Protein AF-A0A2Z4HIN4-F1 (afdb_monomer)

Organism: Passiflora edulis (NCBI:txid78168)

Secondary structure (DSSP, 8-state):
--HHHHHHHHHHHH--GGGSSHHHHHHHTTSEEE-TTSTTSEEESSTT-HHHHHHHHHHHHHHHHHHHHHHHH-SSHHHHHH-HHHHHHHHHIIIIITGGGTT-TTS----SHHHHHHHHHHHHHIIIIIHHHHHTTHHHHHSSTTTS-S--SSPPP-S---HHHHHHHHH-HHHHHHHHSPPHHHHHHHHHHHHHHTPPPTT----

Sequence (207 aa):
NYSIELSSVAYDLLWRFDTEALPADLIARGMAVEDKSAKHGLKLTIDDYPYASDGLILWDAIKEWISDYVKFYYLDDSKVGYDQELQAWWTEVRTKGHADKKDEPWWPVLKTRDDLIHVLTTITWVASAHHAAVNFGQYEYGGYFPNHPSIARINMPTEDFSEEEFKEFLRKPEDTLLKCFPSQLQALRVTAILEILSSHSPDEEYL

InterPro domains:
  IPR000907 Lipoxygenase [PTHR11771] (2-207)
  IPR013819 Lipoxygenase, C-terminal [PF00305] (1-207)
  IPR013819 Lipoxygenase, C-terminal [PS51393] (1-207)
  IPR036226 Lipoxigenase, C-terminal domain superfamily [SSF48484] (2-207)

Radius of gyration: 22.76 Å; Cα contacts (8 Å, |Δi|>4): 193; chains: 1; bounding box: 46×36×70 Å

Solvent-accessible surface area (backbone atoms only — not comparable to full-atom values): 11869 Å² total; per-residue (Å²): 135,61,70,69,57,52,52,50,53,44,47,73,77,68,63,52,78,63,44,61,28,67,73,43,34,34,38,75,74,63,47,26,45,86,29,83,86,36,95,81,42,38,43,59,69,52,83,90,36,65,71,61,60,55,47,52,55,52,50,50,52,49,39,51,53,44,43,53,56,47,50,69,78,36,87,48,35,65,53,44,57,66,33,63,66,61,51,49,50,55,49,42,48,37,56,61,73,41,43,95,56,47,83,53,86,69,63,78,86,51,46,34,57,66,42,46,36,49,54,51,34,31,52,53,40,46,74,41,63,51,43,49,70,71,37,51,49,38,26,80,54,32,51,50,40,90,77,44,60,92,43,70,76,45,77,76,89,63,93,86,50,54,77,66,56,44,54,47,36,76,73,40,48,64,65,55,48,52,63,19,32,50,52,72,70,54,42,52,55,50,30,57,49,29,47,59,64,33,53,79,61,97,84,64,83,78,135

pLDDT: mean 96.18, std 4.26, range [68.56, 98.88]

Foldseek 3Di:
DCVVVVVVVCCVPPDDLLCLQLVNVCVVVVQWDADCVDPLRIDGPDNPDPLSVVLSVVLVVLLVVLLVVLCVVDVWLQSQVPPPVNQVVLLCCLCPVVVVCNPPPRQQPRRTSVSVSSNSSSVCSVVAVVCLVPFQCLLVQPLPCVSPFPFFPDDDDDPPDDPVVVVVCVVCVPVVVQNGGDDPVRSVVSNVVSVVRNDDDPPDDHD

Nearest PDB structures (foldseek):
  8qdq-assembly1_B  TM=9.665E-01  e=7.257E-21  Vitis vinifera
  5tr0-assembly2_B  TM=9.731E-01  e=7.305E-17  Glycine max
  5tqp-assembly2_B  TM=9.729E-01  e=1.484E-16  Glycine max
  3bne-assembly1_A  TM=9.738E-01  e=1.655E-16  Glycine max
  4wha-assembly1_A  TM=9.746E-01  e=2.174E-16  Glycine max

Structure (mmCIF, N/CA/C/O backbone):
data_AF-A0A2Z4HIN4-F1
#
_entry.id   AF-A0A2Z4HIN4-F1
#
loop_
_atom_site.group_PDB
_atom_site.id
_atom_site.type_symbol
_atom_site.label_atom_id
_atom_site.label_alt_id
_atom_site.label_comp_id
_atom_site.label_asym_id
_atom_site.label_entity_id
_atom_site.label_seq_id
_atom_site.pdbx_PDB_ins_code
_atom_site.Cartn_x
_atom_site.Cartn_y
_atom_site.Cartn_z
_atom_site.occupancy
_atom_site.B_iso_or_equiv
_atom_site.auth_seq_id
_atom_site.auth_comp_id
_atom_site.auth_asym_id
_atom_site.auth_atom_id
_atom_site.pdbx_PDB_model_num
ATOM 1 N N . ASN A 1 1 ? 12.825 18.195 -11.970 1.00 68.56 1 ASN A N 1
ATOM 2 C CA . ASN A 1 1 ? 12.541 16.836 -11.471 1.00 68.56 1 ASN A CA 1
ATOM 3 C C . ASN A 1 1 ? 11.139 16.895 -10.886 1.00 68.56 1 ASN A C 1
ATOM 5 O O . ASN A 1 1 ? 10.967 17.633 -9.928 1.00 68.56 1 ASN A O 1
ATOM 9 N N . TYR A 1 2 ? 10.166 16.239 -11.521 1.00 94.44 2 TYR A N 1
ATOM 10 C CA . TYR A 1 2 ? 8.732 16.327 -11.192 1.00 94.44 2 TYR A CA 1
ATOM 11 C C . TYR A 1 2 ? 8.232 15.125 -10.373 1.00 94.44 2 TYR A C 1
ATOM 13 O O . TYR A 1 2 ? 7.050 15.042 -10.061 1.00 94.44 2 TYR A O 1
ATOM 21 N N . SER A 1 3 ? 9.111 14.179 -10.017 1.00 94.81 3 SER A N 1
ATOM 22 C CA . SER A 1 3 ? 8.704 12.909 -9.401 1.00 94.81 3 SER A CA 1
ATOM 23 C C . SER A 1 3 ? 7.942 13.088 -8.083 1.00 94.81 3 SER A C 1
ATOM 25 O O . SER A 1 3 ? 6.945 12.412 -7.869 1.00 94.81 3 SER A O 1
ATOM 27 N N . ILE A 1 4 ? 8.364 14.030 -7.232 1.00 97.06 4 ILE A N 1
ATOM 28 C CA . ILE A 1 4 ? 7.689 14.306 -5.950 1.00 97.06 4 ILE A CA 1
ATOM 29 C C . ILE A 1 4 ? 6.375 15.082 -6.148 1.00 97.06 4 ILE A C 1
ATOM 31 O O . ILE A 1 4 ? 5.416 14.904 -5.400 1.00 97.06 4 ILE A O 1
ATOM 35 N N . GLU A 1 5 ? 6.289 15.913 -7.187 1.00 97.50 5 GLU A N 1
ATOM 36 C CA . GLU A 1 5 ? 5.041 16.603 -7.532 1.00 97.50 5 GLU A CA 1
ATOM 37 C C . GLU A 1 5 ? 3.979 15.600 -7.998 1.00 97.50 5 GLU A C 1
ATOM 39 O O . GLU A 1 5 ? 2.836 15.669 -7.554 1.00 97.50 5 GLU A O 1
ATOM 44 N N . LEU A 1 6 ? 4.375 14.600 -8.794 1.00 97.75 6 LEU A N 1
ATOM 45 C CA . LEU A 1 6 ? 3.479 13.521 -9.210 1.00 97.75 6 LEU A CA 1
ATOM 46 C C . LEU A 1 6 ? 2.911 12.751 -8.008 1.00 97.75 6 LEU A C 1
ATOM 48 O O . LEU A 1 6 ? 1.718 12.459 -8.000 1.00 97.75 6 LEU A O 1
ATOM 52 N N . SER A 1 7 ? 3.719 12.469 -6.975 1.00 97.38 7 SER A N 1
ATOM 53 C CA . SER A 1 7 ? 3.203 11.833 -5.752 1.00 97.38 7 SER A CA 1
ATOM 54 C C . SER A 1 7 ? 2.210 12.714 -4.992 1.00 97.38 7 SER A C 1
ATOM 56 O O . SER A 1 7 ? 1.259 12.188 -4.427 1.00 97.38 7 SER A O 1
ATOM 58 N N . SER A 1 8 ? 2.380 14.040 -5.019 1.00 97.81 8 SER A N 1
ATOM 59 C CA . SER A 1 8 ? 1.416 14.972 -4.417 1.00 97.81 8 SER A CA 1
ATOM 60 C C . SER A 1 8 ? 0.073 14.938 -5.152 1.00 97.81 8 SER A C 1
ATOM 62 O O . SER A 1 8 ? -0.978 14.815 -4.529 1.00 97.81 8 SER A O 1
ATOM 64 N N . VAL A 1 9 ? 0.104 14.947 -6.490 1.00 98.19 9 VAL A N 1
ATOM 65 C CA . VAL A 1 9 ? -1.106 14.819 -7.321 1.00 98.19 9 VAL A CA 1
ATOM 66 C C . VAL A 1 9 ? -1.787 13.465 -7.104 1.00 98.19 9 VAL A C 1
ATOM 68 O O . VAL A 1 9 ? -3.008 13.402 -6.995 1.00 98.19 9 VAL A O 1
ATOM 71 N N . ALA A 1 10 ? -1.018 12.377 -7.008 1.00 98.00 10 ALA A N 1
ATOM 72 C CA . ALA A 1 10 ? -1.565 11.054 -6.716 1.00 98.00 10 ALA A CA 1
ATOM 73 C C . ALA A 1 10 ? -2.200 10.992 -5.318 1.00 98.00 10 ALA A C 1
ATOM 75 O O . ALA A 1 10 ? -3.291 10.447 -5.172 1.00 98.00 10 ALA A O 1
ATOM 76 N N . TYR A 1 11 ? -1.560 11.589 -4.309 1.00 98.50 11 TYR A N 1
ATOM 77 C CA . TYR A 1 11 ? -2.135 11.710 -2.973 1.00 98.50 11 TYR A CA 1
ATOM 78 C C . TYR A 1 11 ? -3.468 12.462 -3.016 1.00 98.50 11 TYR A C 1
ATOM 80 O O . TYR A 1 11 ? -4.457 11.961 -2.493 1.00 98.50 11 TYR A O 1
ATOM 88 N N . ASP A 1 12 ? -3.529 13.612 -3.691 1.00 98.00 12 ASP A N 1
ATOM 89 C CA . ASP A 1 12 ? -4.757 14.402 -3.810 1.00 98.00 12 ASP A CA 1
ATOM 90 C C . ASP A 1 12 ? -5.891 13.636 -4.512 1.00 98.00 12 ASP A C 1
ATOM 92 O O . ASP A 1 12 ? -7.009 13.565 -4.002 1.00 98.00 12 ASP A O 1
ATOM 96 N N . LEU A 1 13 ? -5.605 13.002 -5.650 1.00 97.56 13 LEU A N 1
ATOM 97 C CA . LEU A 1 13 ? -6.644 12.408 -6.493 1.00 97.56 13 LEU A CA 1
ATOM 98 C C . LEU A 1 13 ? -7.054 10.989 -6.090 1.00 97.56 13 LEU A C 1
ATOM 100 O O . LEU A 1 13 ? -8.187 10.593 -6.362 1.00 97.56 13 LEU A O 1
ATOM 104 N N . LEU A 1 14 ? -6.135 10.205 -5.522 1.00 96.88 14 LEU A N 1
ATOM 105 C CA . LEU A 1 14 ? -6.297 8.752 -5.417 1.00 96.88 14 LEU A CA 1
ATOM 106 C C . LEU A 1 14 ? -6.279 8.245 -3.978 1.00 96.88 14 LEU A C 1
ATOM 108 O O . LEU A 1 14 ? -6.994 7.294 -3.675 1.00 96.88 14 LEU A O 1
ATOM 112 N N . TRP A 1 15 ? -5.474 8.846 -3.098 1.00 98.31 15 TRP A N 1
ATOM 113 C CA . TRP A 1 15 ? -5.269 8.285 -1.765 1.00 98.31 15 TRP A CA 1
ATOM 114 C C . TRP A 1 15 ? -6.490 8.474 -0.858 1.00 98.31 15 TRP A C 1
ATOM 116 O O . TRP A 1 15 ? -7.017 9.586 -0.713 1.00 98.31 15 TRP A O 1
ATOM 126 N N . ARG A 1 16 ? -6.901 7.380 -0.209 1.00 97.94 16 ARG A N 1
ATOM 127 C CA . ARG A 1 16 ? -7.946 7.341 0.818 1.00 97.94 16 ARG A CA 1
ATOM 128 C C . ARG A 1 16 ? -7.629 6.256 1.838 1.00 97.94 16 ARG A C 1
ATOM 130 O O . ARG A 1 16 ? -7.351 5.122 1.464 1.00 97.94 16 ARG A O 1
ATOM 137 N N . PHE A 1 17 ? -7.749 6.569 3.125 1.00 98.38 17 PHE A N 1
ATOM 138 C CA . PHE A 1 17 ? -7.435 5.616 4.195 1.00 98.38 17 PHE A CA 1
ATOM 139 C C . PHE A 1 17 ? -8.326 4.365 4.168 1.00 98.38 17 PHE A C 1
ATOM 141 O O . PHE A 1 17 ? -7.847 3.268 4.436 1.00 98.38 17 PHE A O 1
ATOM 148 N N . ASP A 1 18 ? -9.614 4.509 3.841 1.00 96.25 18 ASP A N 1
ATOM 149 C CA . ASP A 1 18 ? -10.563 3.387 3.821 1.00 96.25 18 ASP A CA 1
ATOM 150 C C . ASP A 1 18 ? -10.240 2.349 2.737 1.00 96.25 18 ASP A C 1
ATOM 152 O O . ASP A 1 18 ? -10.573 1.175 2.895 1.00 96.25 18 ASP A O 1
ATOM 156 N N . THR A 1 19 ? -9.547 2.758 1.670 1.00 97.19 19 THR A N 1
ATOM 157 C CA . THR A 1 19 ? -9.102 1.865 0.595 1.00 97.19 19 THR A CA 1
ATOM 158 C C . THR A 1 19 ? -7.696 1.307 0.789 1.00 97.19 19 THR A C 1
ATOM 160 O O . THR A 1 19 ? -7.308 0.442 0.022 1.00 97.19 19 THR A O 1
ATOM 163 N N . GLU A 1 20 ? -6.943 1.726 1.810 1.00 98.25 20 GLU A N 1
ATOM 164 C CA . GLU A 1 20 ? -5.640 1.111 2.139 1.00 98.25 20 GLU A CA 1
ATOM 165 C C . GLU A 1 20 ? -5.795 -0.274 2.801 1.00 98.25 20 GLU A C 1
ATOM 167 O O . GLU A 1 20 ? -4.852 -1.063 2.882 1.00 98.25 20 GLU A O 1
ATOM 172 N N . ALA A 1 21 ? -7.001 -0.602 3.273 1.00 98.50 21 ALA A N 1
ATOM 173 C CA . ALA A 1 21 ? -7.334 -1.944 3.726 1.00 98.50 21 ALA A CA 1
ATOM 174 C C . ALA A 1 21 ? -7.369 -2.915 2.537 1.00 98.50 21 ALA A C 1
ATOM 176 O O . ALA A 1 21 ? -8.142 -2.701 1.604 1.00 98.50 21 ALA A O 1
ATOM 177 N N . LEU A 1 22 ? -6.616 -4.023 2.589 1.00 98.69 22 LEU A N 1
ATOM 178 C CA . LEU A 1 22 ? -6.494 -4.942 1.448 1.00 98.69 22 LEU A CA 1
ATOM 179 C C . LEU A 1 22 ? -7.849 -5.408 0.869 1.00 98.69 22 LEU A C 1
ATOM 181 O O . LEU A 1 22 ? -8.019 -5.331 -0.347 1.00 98.69 22 LEU A O 1
ATOM 185 N N . PRO A 1 23 ? -8.844 -5.846 1.671 1.00 98.50 23 PRO A N 1
ATOM 186 C CA . PRO A 1 23 ? -10.166 -6.177 1.136 1.00 98.50 23 PRO A CA 1
ATOM 187 C C . PRO A 1 23 ? -10.823 -5.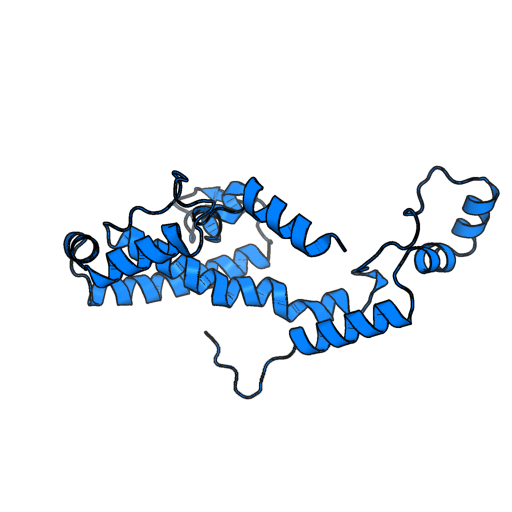030 0.356 1.00 98.50 23 PRO A C 1
ATOM 189 O O . PRO A 1 23 ? -11.395 -5.257 -0.710 1.00 98.50 23 PRO A O 1
ATOM 192 N N . ALA A 1 24 ? -10.728 -3.802 0.874 1.00 98.31 24 ALA A N 1
ATOM 193 C CA . ALA A 1 24 ? -11.327 -2.624 0.259 1.00 98.31 24 ALA A CA 1
ATOM 194 C C . ALA A 1 24 ? -10.592 -2.224 -1.028 1.00 98.31 24 ALA A C 1
ATOM 196 O O . ALA A 1 24 ? -11.254 -1.943 -2.024 1.00 98.31 24 ALA A O 1
ATOM 197 N N . ASP A 1 25 ? -9.255 -2.276 -1.043 1.00 98.56 25 ASP A N 1
ATOM 198 C CA . ASP A 1 25 ? -8.428 -2.081 -2.243 1.00 98.56 25 ASP A CA 1
ATOM 199 C C . ASP A 1 25 ? -8.823 -3.055 -3.367 1.00 98.56 25 ASP A C 1
ATOM 201 O O . ASP A 1 25 ? -9.108 -2.649 -4.499 1.00 98.56 25 ASP A O 1
ATOM 205 N N . LEU A 1 26 ? -8.895 -4.353 -3.050 1.00 98.69 26 LEU A N 1
ATOM 206 C CA . LEU A 1 26 ? -9.226 -5.389 -4.030 1.00 98.69 26 LEU A CA 1
ATOM 207 C C . LEU A 1 26 ? -10.610 -5.163 -4.646 1.00 98.69 26 LEU A C 1
ATOM 209 O O . LEU A 1 26 ? -10.765 -5.284 -5.863 1.00 98.69 26 LEU A O 1
ATOM 213 N N . ILE A 1 27 ? -11.605 -4.803 -3.833 1.00 98.50 27 ILE A N 1
ATOM 214 C CA . ILE A 1 27 ? -12.955 -4.489 -4.313 1.00 98.50 27 ILE A CA 1
ATOM 215 C C . ILE A 1 27 ? -12.946 -3.204 -5.149 1.00 98.50 27 ILE A C 1
ATOM 217 O O . ILE A 1 27 ? -13.500 -3.186 -6.249 1.00 98.50 27 ILE A O 1
ATOM 221 N N . ALA A 1 28 ? -12.283 -2.145 -4.676 1.00 97.88 28 ALA A N 1
ATOM 222 C CA . ALA A 1 28 ? -12.233 -0.850 -5.352 1.00 97.88 28 ALA A CA 1
ATOM 223 C C . ALA A 1 28 ? -11.617 -0.943 -6.758 1.00 97.88 28 ALA A C 1
ATOM 225 O O . ALA A 1 28 ? -12.086 -0.282 -7.684 1.00 97.88 28 ALA A O 1
ATOM 226 N N . ARG A 1 29 ? -10.612 -1.807 -6.947 1.00 97.62 29 ARG A N 1
ATOM 227 C CA . ARG A 1 29 ? -9.979 -2.057 -8.254 1.00 97.62 29 ARG A CA 1
ATOM 228 C C . ARG A 1 29 ? -10.699 -3.110 -9.107 1.00 97.62 29 ARG A C 1
ATOM 230 O O . ARG A 1 29 ? -10.226 -3.429 -10.196 1.00 97.62 29 ARG A O 1
ATOM 237 N N . GLY A 1 30 ? -11.819 -3.665 -8.636 1.00 98.06 30 GLY A N 1
ATOM 238 C CA . GLY A 1 30 ? -12.583 -4.708 -9.333 1.00 98.06 30 GLY A CA 1
ATOM 239 C C . GLY A 1 30 ? -11.913 -6.088 -9.336 1.00 98.06 30 GLY A C 1
ATOM 240 O O . GLY A 1 30 ? -12.273 -6.959 -10.132 1.00 98.06 30 GLY A O 1
ATOM 241 N N . MET A 1 31 ? -10.924 -6.298 -8.467 1.00 98.44 31 MET A N 1
ATOM 242 C CA . MET A 1 31 ? -10.199 -7.565 -8.311 1.00 98.44 31 MET A CA 1
ATOM 243 C C . MET A 1 31 ? -10.881 -8.522 -7.327 1.00 98.44 31 MET A C 1
ATOM 245 O O . MET A 1 31 ? -10.448 -9.666 -7.194 1.00 98.44 31 MET A O 1
ATOM 249 N N . ALA A 1 32 ? -11.949 -8.078 -6.664 1.00 98.50 32 ALA A N 1
ATOM 250 C CA . ALA A 1 32 ? -12.807 -8.905 -5.834 1.00 98.50 32 ALA A CA 1
ATOM 251 C C . ALA A 1 32 ? -14.240 -8.359 -5.775 1.00 98.50 32 ALA A C 1
ATOM 253 O O . ALA A 1 32 ? -14.494 -7.191 -6.069 1.00 98.50 32 ALA A O 1
ATOM 254 N N . VAL A 1 33 ? -15.167 -9.205 -5.332 1.00 98.19 33 VAL A N 1
ATOM 255 C CA . VAL A 1 33 ? -16.536 -8.835 -4.958 1.00 98.19 33 VAL A CA 1
ATOM 256 C C . VAL A 1 33 ? -16.821 -9.298 -3.534 1.00 98.19 33 VAL A C 1
ATOM 258 O O . VAL A 1 33 ? -16.326 -10.346 -3.117 1.00 98.19 33 VAL A O 1
ATOM 261 N N . GLU A 1 34 ? -17.619 -8.540 -2.781 1.00 97.69 34 GLU A N 1
ATOM 262 C CA . GLU A 1 34 ? -18.043 -8.969 -1.445 1.00 97.69 34 GLU A CA 1
ATOM 263 C C . GLU A 1 34 ? -18.799 -10.301 -1.506 1.00 97.69 34 GLU A C 1
ATOM 265 O O . GLU A 1 34 ? -19.725 -10.482 -2.298 1.00 97.69 34 GLU A O 1
ATOM 270 N N . ASP A 1 35 ? -18.426 -11.221 -0.621 1.00 97.69 35 ASP A N 1
ATOM 271 C CA . ASP A 1 35 ? -19.087 -12.505 -0.442 1.00 97.69 35 ASP A CA 1
ATOM 272 C C . ASP A 1 35 ? -18.903 -12.953 1.007 1.00 97.69 35 ASP A C 1
ATOM 274 O O . ASP A 1 35 ? -17.884 -13.525 1.390 1.00 97.69 35 ASP A O 1
ATOM 278 N N . LYS A 1 36 ? -19.927 -12.716 1.829 1.00 95.12 36 LYS A N 1
ATOM 279 C CA . LYS A 1 36 ? -19.911 -13.060 3.260 1.00 95.12 36 LYS A CA 1
ATOM 280 C C . LYS A 1 36 ? -19.812 -14.564 3.528 1.00 95.12 36 LYS A C 1
ATOM 282 O O . LYS A 1 36 ? -19.570 -14.946 4.668 1.00 95.12 36 LYS A O 1
ATOM 287 N N . SER A 1 37 ? -20.062 -15.406 2.523 1.00 96.81 37 SER A N 1
ATOM 288 C CA . SER A 1 37 ? -19.915 -16.858 2.636 1.00 96.81 37 SER A CA 1
ATOM 289 C C . SER A 1 37 ? -18.501 -17.338 2.305 1.00 96.81 37 SER A C 1
ATOM 291 O O . SER A 1 37 ? -18.129 -18.450 2.684 1.00 96.81 37 SER A O 1
ATOM 293 N N . ALA A 1 38 ? -17.703 -16.504 1.631 1.00 96.19 38 ALA A N 1
ATOM 294 C CA . ALA A 1 38 ? -16.313 -16.793 1.334 1.00 96.19 38 ALA A CA 1
ATOM 295 C C . ALA A 1 38 ? -15.429 -16.615 2.577 1.00 96.19 38 ALA A C 1
ATOM 297 O O . ALA A 1 38 ? -15.709 -15.802 3.458 1.00 96.19 38 ALA A O 1
ATOM 298 N N . LYS A 1 39 ? -14.317 -17.360 2.615 1.00 94.00 39 LYS A N 1
ATOM 299 C CA . LYS A 1 39 ? -13.382 -17.419 3.752 1.00 94.00 39 LYS A CA 1
ATOM 300 C C . LYS A 1 39 ? -12.946 -16.036 4.253 1.00 94.00 39 LYS A C 1
ATOM 302 O O . LYS A 1 39 ? -12.936 -15.811 5.455 1.00 94.00 39 LYS A O 1
ATOM 307 N N . HIS A 1 40 ? -12.630 -15.132 3.327 1.00 96.38 40 HIS A N 1
ATOM 308 C CA . HIS A 1 40 ? -12.106 -13.793 3.612 1.00 96.38 40 HIS A CA 1
ATOM 309 C C . HIS A 1 40 ? -13.187 -12.696 3.522 1.00 96.38 40 HIS A C 1
ATOM 311 O O . HIS A 1 40 ? -12.879 -11.510 3.446 1.00 96.38 40 HIS A O 1
ATOM 317 N N . GLY A 1 41 ? -14.472 -13.076 3.460 1.00 96.75 41 GLY A N 1
ATOM 318 C CA . GLY A 1 41 ? -15.591 -12.143 3.271 1.00 96.75 41 GLY A CA 1
ATOM 319 C C . GLY A 1 41 ? -15.704 -11.551 1.858 1.00 96.75 41 GLY A C 1
ATOM 320 O O . GLY A 1 41 ? -16.531 -10.669 1.619 1.00 96.75 41 GLY A O 1
ATOM 321 N N . LEU A 1 42 ? -14.891 -12.035 0.919 1.00 98.06 42 LEU A N 1
ATOM 322 C CA . LEU A 1 42 ? -14.888 -11.649 -0.487 1.00 98.06 42 LEU A CA 1
ATOM 323 C C . LEU A 1 42 ? -14.486 -12.825 -1.372 1.00 98.06 42 LEU A C 1
ATOM 325 O O . LEU A 1 42 ? -13.804 -13.755 -0.932 1.00 98.06 42 LEU A O 1
ATOM 329 N N . LYS A 1 43 ? -14.865 -12.737 -2.645 1.00 98.12 43 LYS A N 1
ATOM 330 C CA . LYS A 1 43 ? -14.425 -13.629 -3.713 1.00 98.12 43 LYS A CA 1
ATOM 331 C C . LYS A 1 43 ? -13.544 -12.861 -4.696 1.00 98.12 43 LYS A C 1
ATOM 333 O O . LYS A 1 43 ? -13.957 -11.815 -5.193 1.00 98.12 43 LYS A O 1
ATOM 338 N N . LEU A 1 44 ? -12.357 -13.389 -4.993 1.00 98.38 44 LEU A N 1
ATOM 339 C CA . LEU A 1 44 ? -11.455 -12.808 -5.987 1.00 98.38 44 LEU A CA 1
ATOM 340 C C . LEU A 1 44 ? -12.030 -12.948 -7.405 1.00 98.38 44 LEU A C 1
ATOM 342 O O . LEU A 1 44 ? -12.679 -13.93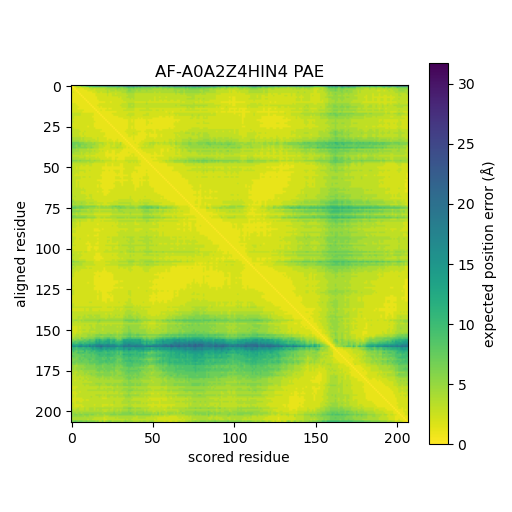8 -7.739 1.00 98.38 44 LEU A O 1
ATOM 346 N N . THR A 1 45 ? -11.766 -11.952 -8.248 1.00 97.94 45 THR A N 1
ATOM 347 C CA . THR A 1 45 ? -12.064 -12.001 -9.688 1.00 97.94 45 THR A CA 1
ATOM 348 C C . THR A 1 45 ? -11.105 -12.950 -10.414 1.00 97.94 45 THR A C 1
ATOM 350 O O . THR A 1 45 ? -11.486 -13.599 -11.386 1.00 97.94 45 THR A O 1
ATOM 353 N N . ILE A 1 46 ? -9.859 -13.026 -9.937 1.00 98.00 46 ILE A N 1
ATOM 354 C CA . ILE A 1 46 ? -8.817 -13.934 -10.417 1.00 98.00 46 ILE A CA 1
ATOM 355 C C . ILE A 1 46 ? -8.486 -14.869 -9.257 1.00 98.00 46 ILE A C 1
ATOM 357 O O . ILE A 1 46 ? -7.909 -14.425 -8.267 1.00 98.00 46 ILE A O 1
ATOM 361 N N . ASP A 1 47 ? -8.870 -16.141 -9.379 1.00 93.88 47 ASP A N 1
ATOM 362 C CA . ASP A 1 47 ? -8.717 -17.120 -8.295 1.00 93.88 47 ASP A CA 1
ATOM 363 C C . ASP A 1 47 ? -7.243 -17.318 -7.897 1.00 93.88 47 ASP A C 1
ATOM 365 O O . ASP A 1 47 ? -6.934 -17.407 -6.714 1.00 93.88 47 ASP A O 1
ATOM 369 N N . ASP A 1 48 ? -6.333 -17.338 -8.875 1.00 97.31 48 ASP A N 1
ATOM 370 C CA . ASP A 1 48 ? -4.885 -17.471 -8.668 1.00 97.31 48 ASP A CA 1
ATOM 371 C C . ASP A 1 48 ? -4.187 -16.110 -8.801 1.00 97.31 48 ASP A C 1
ATOM 373 O O . ASP A 1 48 ? -3.428 -15.853 -9.736 1.00 97.31 48 ASP A O 1
ATOM 377 N N . TYR A 1 49 ? -4.524 -15.184 -7.899 1.00 98.31 49 TYR A N 1
ATOM 378 C CA . TYR A 1 49 ? -3.826 -13.905 -7.749 1.00 98.31 49 TYR A CA 1
ATOM 379 C C . TYR A 1 49 ? -2.949 -13.963 -6.488 1.00 98.31 49 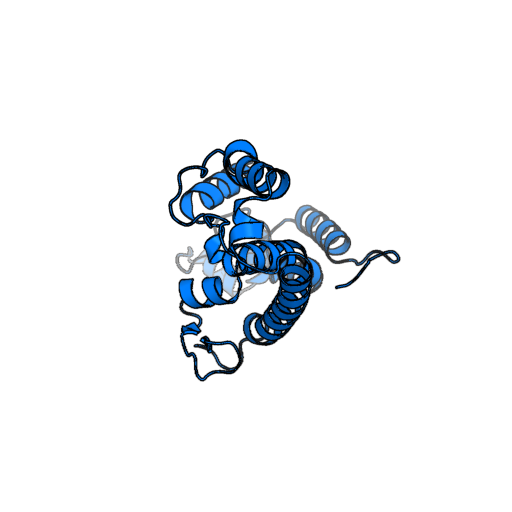TYR A C 1
ATOM 381 O O . TYR A 1 49 ? -3.474 -13.739 -5.394 1.00 98.31 49 TYR A O 1
ATOM 389 N N . PRO A 1 50 ? -1.628 -14.226 -6.603 1.00 98.50 50 PRO A N 1
ATOM 390 C CA . PRO A 1 50 ? -0.776 -14.522 -5.448 1.00 98.50 50 PRO A CA 1
ATOM 391 C C . PRO A 1 50 ? -0.727 -13.408 -4.398 1.00 98.50 50 PRO A C 1
ATOM 393 O O . PRO A 1 50 ? -0.997 -13.663 -3.232 1.00 98.50 50 PRO A O 1
ATOM 396 N N . TYR A 1 51 ? -0.498 -12.151 -4.808 1.00 98.50 51 TYR A N 1
ATOM 397 C CA . TYR A 1 51 ? -0.495 -11.003 -3.883 1.00 98.50 51 TYR A CA 1
ATOM 398 C C . TYR A 1 51 ? -1.793 -10.907 -3.070 1.00 98.50 51 TYR A C 1
ATOM 400 O O . TYR A 1 51 ? -1.753 -10.709 -1.860 1.00 98.50 51 TYR A O 1
ATOM 408 N N . ALA A 1 52 ? -2.946 -11.058 -3.729 1.00 98.44 52 ALA A N 1
ATOM 409 C CA . ALA A 1 52 ? -4.237 -10.956 -3.061 1.00 98.44 52 ALA A CA 1
ATOM 410 C C . ALA A 1 52 ? -4.502 -12.169 -2.163 1.00 98.44 52 ALA A C 1
ATOM 412 O O . ALA A 1 52 ? -4.925 -12.009 -1.023 1.00 98.44 52 ALA A O 1
ATOM 413 N N . SER A 1 53 ? -4.235 -13.374 -2.665 1.00 98.06 53 SER A N 1
ATOM 414 C CA . SER A 1 53 ? -4.504 -14.627 -1.957 1.00 98.06 53 SER A CA 1
ATOM 415 C C . SER A 1 53 ? -3.662 -14.747 -0.688 1.00 98.06 53 SER A C 1
ATOM 417 O O . SER A 1 53 ? -4.207 -15.010 0.383 1.00 98.06 53 SER A O 1
ATOM 419 N N . ASP A 1 54 ? -2.360 -14.472 -0.787 1.00 98.56 54 ASP A N 1
ATOM 420 C CA . ASP A 1 54 ? -1.440 -14.517 0.352 1.00 98.56 54 ASP A CA 1
ATOM 421 C C . ASP A 1 54 ? -1.671 -13.325 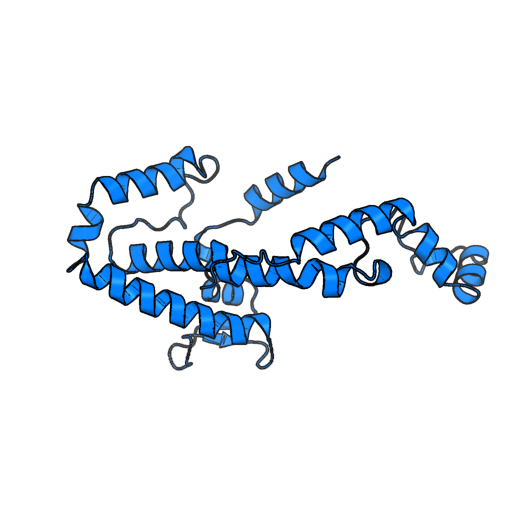1.288 1.00 98.56 54 ASP A C 1
ATOM 423 O O . ASP A 1 54 ? -1.714 -13.472 2.512 1.00 98.56 54 ASP A O 1
ATOM 427 N N . GLY A 1 55 ? -1.902 -12.139 0.716 1.00 98.62 55 GLY A N 1
ATOM 428 C CA . GLY A 1 55 ? -2.190 -10.928 1.473 1.00 98.62 55 GLY A CA 1
ATOM 429 C C . GLY A 1 55 ? -3.437 -11.056 2.344 1.00 98.62 55 GLY A C 1
ATOM 430 O O . GLY A 1 55 ? -3.423 -10.605 3.485 1.00 98.62 55 GLY A O 1
ATOM 431 N N . LEU A 1 56 ? -4.499 -11.709 1.861 1.00 98.62 56 LEU A N 1
ATOM 432 C CA . LEU A 1 56 ? -5.731 -11.907 2.634 1.00 98.62 56 LEU A CA 1
ATOM 433 C C . LEU A 1 56 ? -5.535 -12.843 3.830 1.00 98.62 56 LEU A C 1
ATOM 435 O O . LEU A 1 56 ? -6.187 -12.663 4.856 1.00 98.62 56 LEU A O 1
ATOM 439 N N . ILE A 1 57 ? -4.610 -13.803 3.737 1.00 98.50 57 ILE A N 1
ATOM 440 C CA . ILE A 1 57 ? -4.238 -14.658 4.871 1.00 98.50 57 ILE A CA 1
ATOM 441 C C . ILE A 1 57 ? -3.553 -13.819 5.957 1.00 98.50 57 ILE A C 1
ATOM 443 O O . ILE A 1 57 ? -3.920 -13.920 7.128 1.00 98.50 57 ILE A O 1
ATOM 447 N N . LEU A 1 58 ? -2.593 -12.971 5.575 1.00 98.62 58 LEU A N 1
ATOM 448 C CA . LEU A 1 58 ? -1.901 -12.081 6.514 1.00 98.62 58 LEU A CA 1
ATOM 449 C C . LEU A 1 58 ? -2.835 -11.017 7.094 1.00 98.62 58 LEU A C 1
ATOM 451 O O . LEU A 1 58 ? -2.801 -10.761 8.295 1.00 98.62 58 LEU A O 1
ATOM 455 N N . TRP A 1 59 ? -3.696 -10.427 6.265 1.00 98.75 59 TRP A N 1
ATOM 456 C CA . TRP A 1 59 ? -4.698 -9.458 6.697 1.00 98.75 59 TRP A CA 1
ATOM 457 C C . TRP A 1 59 ? -5.605 -10.037 7.787 1.00 98.75 59 TRP A C 1
ATOM 459 O O . TRP A 1 59 ? -5.804 -9.396 8.819 1.00 98.75 59 TRP A O 1
ATOM 469 N N . ASP A 1 60 ? -6.119 -11.254 7.589 1.00 98.62 60 ASP A N 1
ATOM 470 C CA . ASP A 1 60 ? -6.972 -11.913 8.578 1.00 98.62 60 ASP A CA 1
ATOM 471 C C . ASP A 1 60 ? -6.224 -12.198 9.884 1.00 98.62 60 ASP A C 1
ATOM 473 O O . ASP A 1 60 ? -6.770 -11.933 10.953 1.00 98.62 60 ASP A O 1
ATOM 477 N N . ALA A 1 61 ? -4.969 -12.654 9.813 1.00 98.75 61 ALA A N 1
ATOM 478 C CA . ALA A 1 61 ? -4.146 -12.902 10.998 1.00 98.75 61 ALA A CA 1
ATOM 479 C C . ALA A 1 61 ? -3.866 -11.613 11.797 1.00 98.75 61 ALA A C 1
ATOM 481 O O . ALA A 1 61 ? -4.031 -11.587 13.018 1.00 98.75 61 ALA A O 1
ATOM 482 N N . ILE A 1 62 ? -3.508 -10.520 11.111 1.00 98.81 62 ILE A N 1
ATOM 483 C CA . ILE A 1 62 ? -3.314 -9.197 11.727 1.00 98.81 62 ILE A CA 1
ATOM 484 C C . ILE A 1 62 ? -4.618 -8.730 12.381 1.00 98.81 62 ILE A C 1
ATOM 486 O O . ILE A 1 62 ? -4.625 -8.293 13.535 1.00 98.81 62 ILE A O 1
ATOM 490 N N . LYS A 1 63 ? -5.738 -8.840 11.658 1.00 98.75 63 LYS A N 1
ATOM 491 C CA . LYS A 1 63 ? -7.053 -8.423 12.144 1.00 98.75 63 LYS A CA 1
ATOM 492 C C . LYS A 1 63 ? -7.495 -9.234 13.358 1.00 98.75 63 LYS A C 1
ATOM 494 O O . LYS A 1 63 ? -8.086 -8.655 14.268 1.00 98.75 63 LYS A O 1
ATOM 499 N N . GLU A 1 64 ? -7.239 -10.539 13.385 1.00 98.75 64 GLU A N 1
ATOM 500 C CA . GLU A 1 64 ? -7.540 -11.416 14.520 1.00 98.75 64 GLU A CA 1
ATOM 501 C C . GLU A 1 64 ? -6.748 -10.992 15.760 1.00 98.75 64 GLU A C 1
ATOM 503 O O . GLU A 1 64 ? -7.352 -10.674 16.786 1.00 98.75 64 GLU A O 1
ATOM 508 N N . TRP A 1 65 ? -5.425 -10.853 15.635 1.00 98.81 65 TRP A N 1
ATOM 509 C CA . TRP A 1 65 ? -4.562 -10.395 16.727 1.00 98.81 65 TRP A CA 1
ATOM 510 C C . TRP A 1 65 ? -5.003 -9.039 17.296 1.00 98.81 65 TRP A C 1
ATOM 512 O O . TRP A 1 65 ? -5.190 -8.883 18.506 1.00 98.81 65 TRP A O 1
ATOM 522 N N . ILE A 1 66 ? -5.225 -8.054 16.422 1.00 98.81 66 ILE A N 1
ATOM 523 C CA . ILE A 1 66 ? -5.666 -6.713 16.823 1.00 98.81 66 ILE A CA 1
ATOM 524 C C . ILE A 1 66 ? -7.056 -6.766 17.451 1.00 98.81 66 ILE A C 1
ATOM 526 O O . ILE A 1 66 ? -7.313 -6.061 18.425 1.00 98.81 66 ILE A O 1
ATOM 530 N N . SER A 1 67 ? -7.953 -7.605 16.930 1.00 98.75 67 SER A N 1
ATOM 531 C CA . SER A 1 67 ? -9.284 -7.787 17.5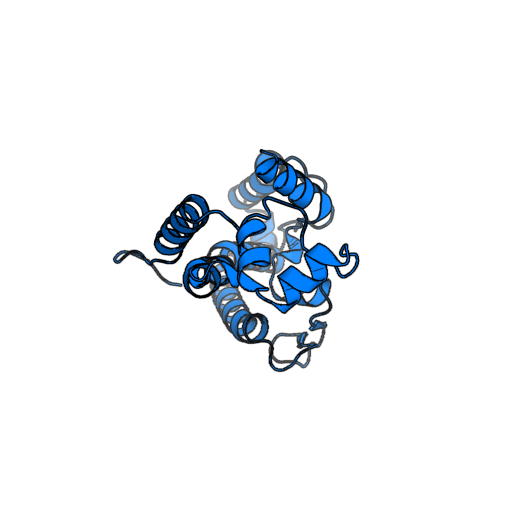06 1.00 98.75 67 SER A CA 1
ATOM 532 C C . SER A 1 67 ? -9.209 -8.285 18.941 1.00 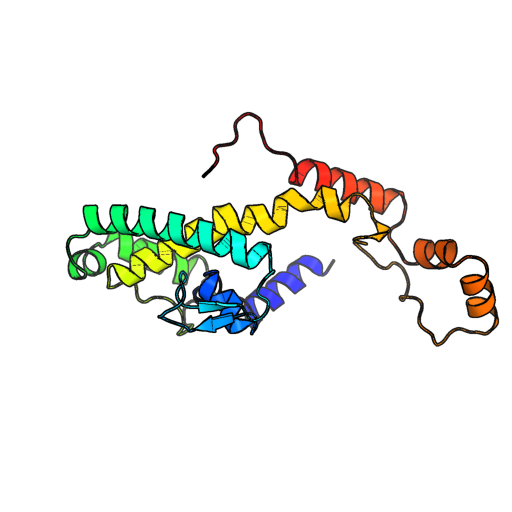98.75 67 SER A C 1
ATOM 534 O O . SER A 1 67 ? -9.908 -7.745 19.799 1.00 98.75 67 SER A O 1
ATOM 536 N N . ASP A 1 68 ? -8.372 -9.282 19.215 1.00 98.75 68 ASP A N 1
ATOM 537 C CA . ASP A 1 68 ? -8.206 -9.839 20.555 1.00 98.75 68 ASP A CA 1
ATOM 538 C C . ASP A 1 68 ? -7.573 -8.822 21.507 1.00 98.75 68 ASP A C 1
ATOM 540 O O . ASP A 1 68 ? -8.078 -8.613 22.614 1.00 98.75 68 ASP A O 1
ATOM 544 N N . TYR A 1 69 ? -6.541 -8.109 21.047 1.00 98.62 69 TYR A N 1
ATOM 545 C CA . TYR A 1 69 ? -5.905 -7.039 21.811 1.00 98.62 69 TYR A CA 1
ATOM 546 C C . TYR A 1 69 ? -6.898 -5.916 22.148 1.00 98.62 69 TYR A C 1
ATOM 548 O O . TYR A 1 69 ? -7.082 -5.564 23.313 1.00 98.62 69 TYR A O 1
ATOM 556 N N . VAL A 1 70 ? -7.614 -5.382 21.154 1.00 98.69 70 VAL A N 1
ATOM 557 C CA . VAL A 1 70 ? -8.593 -4.304 21.360 1.00 98.69 70 VAL A CA 1
ATOM 558 C C . VAL A 1 70 ? -9.713 -4.751 22.295 1.00 98.69 70 VAL A C 1
ATOM 560 O O . VAL A 1 70 ? -10.068 -4.009 23.208 1.00 98.69 70 VAL A O 1
ATOM 563 N N . LYS A 1 71 ? -10.261 -5.959 22.117 1.00 98.25 71 LYS A N 1
ATOM 564 C CA . LYS A 1 71 ? -11.346 -6.477 22.970 1.00 98.25 71 LYS A CA 1
ATOM 565 C C . LYS A 1 71 ? -10.897 -6.740 24.408 1.00 98.25 71 LYS A C 1
ATOM 567 O O . LYS A 1 71 ? -11.739 -6.702 25.303 1.00 98.25 71 LYS A O 1
ATOM 572 N N . PHE A 1 72 ? -9.607 -6.987 24.637 1.00 98.12 72 PHE A N 1
ATOM 573 C CA . PHE A 1 72 ? -9.051 -7.125 25.980 1.00 98.12 72 PHE A CA 1
ATOM 574 C C . PHE A 1 72 ? -9.052 -5.790 26.745 1.00 98.12 72 PHE A C 1
ATOM 576 O O . PHE A 1 72 ? -9.473 -5.753 27.901 1.00 98.12 72 PHE A O 1
ATOM 583 N N . TYR A 1 73 ? -8.636 -4.690 26.107 1.00 97.88 73 TYR A N 1
ATOM 584 C CA . TYR A 1 73 ? -8.565 -3.368 26.755 1.00 97.88 73 TYR A CA 1
ATOM 585 C C . TYR A 1 73 ? -9.889 -2.591 26.718 1.00 97.88 73 TYR A C 1
ATOM 587 O O . TYR A 1 73 ? -10.227 -1.887 27.672 1.00 97.88 73 TYR A O 1
ATOM 595 N N . TYR A 1 74 ? -10.668 -2.737 25.646 1.00 98.12 74 TYR A N 1
ATOM 596 C CA . TYR A 1 74 ? -11.940 -2.049 25.443 1.00 98.12 74 TYR A CA 1
ATOM 597 C C . TYR A 1 74 ? -13.092 -3.058 25.511 1.00 98.12 74 TYR A C 1
ATOM 599 O O . TYR A 1 74 ? -13.407 -3.764 24.551 1.00 98.12 74 TYR A O 1
ATOM 607 N N . LEU A 1 75 ? -13.752 -3.118 26.670 1.00 96.00 75 LEU A N 1
ATOM 608 C CA . LEU A 1 75 ? -14.841 -4.074 26.921 1.00 96.00 75 LEU A CA 1
ATOM 609 C C . LEU A 1 75 ? -16.113 -3.769 26.113 1.00 96.00 75 LEU A C 1
ATOM 611 O O . LEU A 1 75 ? -16.881 -4.680 25.801 1.00 96.00 75 LEU A O 1
ATOM 615 N N . ASP A 1 76 ? -16.320 -2.506 25.745 1.00 96.00 76 ASP A N 1
ATOM 616 C CA . ASP A 1 76 ? -17.455 -2.036 24.958 1.00 96.00 76 ASP A CA 1
ATOM 617 C C . ASP A 1 76 ? -17.089 -0.768 24.169 1.00 96.00 76 ASP A C 1
ATOM 619 O O . ASP A 1 76 ? -16.078 -0.117 24.442 1.00 96.00 76 ASP A O 1
ATOM 623 N N . ASP A 1 77 ? -17.921 -0.414 23.191 1.00 97.44 77 ASP A N 1
ATOM 624 C CA . ASP A 1 77 ? -17.666 0.700 22.273 1.00 97.44 77 ASP A CA 1
ATOM 625 C C . ASP A 1 77 ? -17.557 2.053 22.984 1.00 97.44 77 ASP A C 1
ATOM 627 O O . ASP A 1 77 ? -16.761 2.903 22.586 1.00 97.44 77 ASP A O 1
ATOM 631 N N . SER A 1 78 ? -18.282 2.255 24.090 1.00 96.75 78 SER A N 1
ATOM 632 C CA . SER A 1 78 ? -18.226 3.527 24.815 1.00 96.75 78 SER A CA 1
ATOM 633 C C . SER A 1 78 ? -16.825 3.808 25.358 1.00 96.75 78 SER A C 1
ATOM 635 O O . SER A 1 78 ? -16.411 4.963 25.415 1.00 96.75 78 SER A O 1
ATOM 637 N N . LYS A 1 79 ? -16.051 2.763 25.688 1.00 97.25 79 LYS A N 1
ATOM 638 C CA . LYS A 1 79 ? -14.668 2.910 26.157 1.00 97.25 79 LYS A CA 1
ATOM 639 C C . LYS A 1 79 ? -13.754 3.499 25.088 1.00 97.25 79 LYS A C 1
ATOM 641 O O . LYS A 1 79 ? -12.910 4.312 25.436 1.00 97.25 79 LYS A O 1
ATOM 646 N N . VAL A 1 80 ? -13.960 3.155 23.816 1.00 98.19 80 VAL A N 1
ATOM 647 C CA . VAL A 1 80 ? -13.219 3.745 22.688 1.00 98.19 80 VAL A CA 1
ATOM 648 C C . VAL A 1 80 ? -13.586 5.222 22.532 1.00 98.19 80 VAL A C 1
ATOM 650 O O . VAL A 1 80 ? -12.713 6.079 22.410 1.00 98.19 80 VAL A O 1
ATOM 653 N N . GLY A 1 81 ? -14.883 5.538 22.588 1.00 95.62 81 GLY A N 1
ATOM 654 C CA . GLY A 1 81 ? -15.371 6.912 22.442 1.00 95.62 81 GLY A CA 1
ATOM 655 C C . GLY A 1 81 ? -15.007 7.853 23.600 1.00 95.62 81 GLY A C 1
ATOM 656 O O . GLY A 1 81 ? -14.949 9.065 23.396 1.00 95.62 81 GLY A O 1
ATOM 657 N N . TYR A 1 82 ? -14.775 7.326 24.807 1.00 96.62 82 TYR A N 1
ATOM 658 C CA . TYR A 1 82 ? -14.405 8.114 25.992 1.00 96.62 82 TYR A CA 1
ATOM 659 C C . TYR A 1 82 ? -12.897 8.203 26.252 1.00 96.62 82 TYR A C 1
ATOM 661 O O . TYR A 1 82 ? -12.485 8.977 27.119 1.00 96.62 82 TYR A O 1
ATOM 669 N N . ASP A 1 83 ? -12.079 7.442 25.528 1.00 98.50 83 ASP A N 1
ATOM 670 C CA . ASP A 1 83 ? -10.625 7.478 25.657 1.00 98.50 83 ASP A CA 1
ATOM 671 C C . ASP A 1 83 ? -10.059 8.766 25.045 1.00 98.50 83 ASP A C 1
ATOM 673 O O . ASP A 1 83 ? -9.955 8.919 23.829 1.00 98.50 83 ASP A O 1
ATOM 677 N N . GLN A 1 84 ? -9.711 9.724 25.901 1.00 98.44 84 GLN A N 1
ATOM 678 C CA . GLN A 1 84 ? -9.277 11.048 25.458 1.00 98.44 84 GLN A CA 1
ATOM 679 C C . GLN A 1 84 ? -7.953 11.017 24.693 1.00 98.44 84 GLN A C 1
ATOM 681 O O . GLN A 1 84 ? -7.789 11.806 23.763 1.00 98.44 84 GLN A O 1
ATOM 686 N N . GLU A 1 85 ? -7.031 10.124 25.056 1.00 98.69 85 GLU A N 1
ATOM 687 C CA . GLU A 1 85 ? -5.737 10.011 24.383 1.00 98.69 85 GLU A CA 1
ATOM 688 C C . GLU A 1 85 ? -5.923 9.413 22.990 1.00 98.69 85 GLU A C 1
ATOM 690 O O . GLU A 1 85 ? -5.429 9.972 22.010 1.00 98.69 85 GLU A O 1
ATOM 695 N N . LEU A 1 86 ? -6.732 8.355 22.877 1.00 98.69 86 LEU A N 1
ATOM 696 C CA . LEU A 1 86 ? -7.052 7.731 21.597 1.00 98.69 86 LEU A CA 1
ATOM 697 C C . LEU A 1 86 ? -7.784 8.697 20.649 1.00 98.69 86 LEU A C 1
ATOM 699 O O . LEU A 1 86 ? -7.438 8.802 19.469 1.00 98.69 86 LEU A O 1
ATOM 703 N N . GLN A 1 87 ? -8.772 9.440 21.158 1.00 98.62 87 GLN A N 1
ATOM 704 C CA . GLN A 1 87 ? -9.499 10.434 20.363 1.00 98.62 87 GLN A CA 1
ATOM 705 C C . GLN A 1 87 ? -8.588 11.589 19.920 1.00 98.62 87 GLN A C 1
ATOM 707 O O . GLN A 1 87 ? -8.691 12.056 18.779 1.00 98.62 87 GLN A O 1
ATOM 712 N N . ALA A 1 88 ? -7.691 12.052 20.797 1.00 98.69 88 ALA A N 1
ATOM 713 C CA . ALA A 1 88 ? -6.725 13.098 20.472 1.00 98.69 88 ALA A CA 1
ATOM 714 C C . ALA A 1 88 ? -5.732 12.630 19.401 1.00 98.69 88 ALA A C 1
ATOM 716 O O . ALA A 1 88 ? -5.531 13.345 18.418 1.00 98.69 88 ALA A O 1
ATOM 717 N N . TRP A 1 89 ? -5.189 11.416 19.540 1.00 98.75 89 TRP A N 1
ATOM 718 C CA . TRP A 1 89 ? -4.296 10.799 18.558 1.00 98.75 89 TRP A CA 1
ATOM 719 C C . TRP A 1 89 ? -4.939 10.738 17.172 1.00 98.75 89 TRP A C 1
ATOM 721 O O . TRP A 1 89 ? -4.387 11.266 16.207 1.00 98.75 89 TRP A O 1
ATOM 731 N N . TRP A 1 90 ? -6.141 10.171 17.064 1.00 98.38 90 TRP A N 1
ATOM 732 C CA . TRP A 1 90 ? -6.799 10.033 15.765 1.00 98.38 90 TRP A CA 1
ATOM 733 C C . TRP A 1 90 ? -7.188 11.377 15.148 1.00 98.38 90 TRP A C 1
ATOM 735 O O . TRP A 1 90 ? -7.079 11.587 13.936 1.00 98.38 90 TRP A O 1
ATOM 745 N N . THR A 1 91 ? -7.583 12.332 15.992 1.00 98.31 91 THR A N 1
ATOM 746 C CA . THR A 1 91 ? -7.830 13.707 15.555 1.00 98.31 91 THR A CA 1
ATOM 747 C C . THR A 1 91 ? -6.560 14.347 14.999 1.00 98.31 91 THR A C 1
ATOM 749 O O . THR A 1 91 ? -6.625 15.013 13.964 1.00 98.31 91 THR A O 1
ATOM 752 N N . GLU A 1 92 ? -5.408 14.157 15.641 1.00 98.62 92 GLU A N 1
ATOM 753 C CA . GLU A 1 92 ? -4.130 14.697 15.175 1.00 98.62 92 GLU A CA 1
ATOM 754 C C . GLU A 1 92 ? -3.670 14.041 13.867 1.00 98.62 92 GLU A C 1
ATOM 756 O O . GLU A 1 92 ? -3.344 14.761 12.921 1.00 98.62 92 GLU A O 1
ATOM 761 N N . VAL A 1 93 ? -3.743 12.709 13.755 1.00 98.31 93 VAL A N 1
ATOM 762 C CA . VAL A 1 93 ? -3.441 11.975 12.511 1.00 98.31 93 VAL A CA 1
ATOM 763 C C . VAL A 1 93 ? -4.225 12.564 11.337 1.00 98.31 93 VAL A C 1
ATOM 765 O O . VAL A 1 93 ? -3.636 12.931 10.320 1.00 98.31 93 VAL A O 1
ATOM 768 N N . ARG A 1 94 ? -5.541 12.747 11.488 1.00 97.88 94 ARG A N 1
ATOM 769 C CA . ARG A 1 94 ? -6.396 13.276 10.417 1.00 97.88 94 ARG A CA 1
ATOM 770 C C . ARG A 1 94 ? -6.190 14.769 10.156 1.00 97.88 94 ARG A C 1
ATOM 772 O O . ARG A 1 94 ? -6.147 15.192 9.009 1.00 97.88 94 ARG A O 1
ATOM 779 N N . THR A 1 95 ? -6.121 15.594 11.201 1.00 98.19 95 THR A N 1
ATOM 780 C CA . THR A 1 95 ? -6.183 17.063 11.051 1.00 98.19 95 THR A CA 1
ATOM 781 C C . THR A 1 95 ? -4.826 17.747 10.950 1.00 98.19 95 THR A C 1
ATOM 783 O O . THR A 1 95 ? -4.768 18.906 10.533 1.00 98.19 95 THR A O 1
ATOM 786 N N . LYS A 1 96 ? -3.748 17.059 11.337 1.00 98.44 96 LYS A N 1
ATOM 787 C CA . LYS A 1 96 ? -2.365 17.548 11.274 1.00 98.44 96 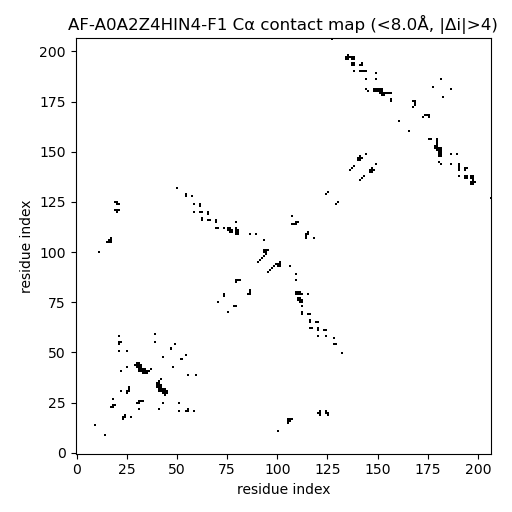LYS A CA 1
ATOM 788 C C . LYS A 1 96 ? -1.500 16.667 10.385 1.00 98.44 96 LYS A C 1
ATOM 790 O O . LYS A 1 96 ? -0.818 17.214 9.529 1.00 98.44 96 LYS A O 1
ATOM 795 N N . GLY A 1 97 ? -1.567 15.344 10.548 1.00 98.12 97 GLY A N 1
ATOM 796 C CA . GLY A 1 97 ? -0.816 14.400 9.712 1.00 98.12 97 GLY A CA 1
ATOM 797 C C . GLY A 1 97 ? -1.275 14.427 8.253 1.00 98.12 97 GLY A C 1
ATOM 798 O O . GLY A 1 97 ? -0.477 14.665 7.354 1.00 98.12 97 GLY A O 1
ATOM 799 N N . HIS A 1 98 ? -2.582 14.283 8.034 1.00 98.31 98 HIS A N 1
ATOM 800 C CA . HIS A 1 98 ? -3.232 14.316 6.719 1.00 98.31 98 HIS A CA 1
ATOM 801 C C . HIS A 1 98 ? -4.109 15.564 6.537 1.00 98.31 98 HIS A C 1
ATOM 803 O O . HIS A 1 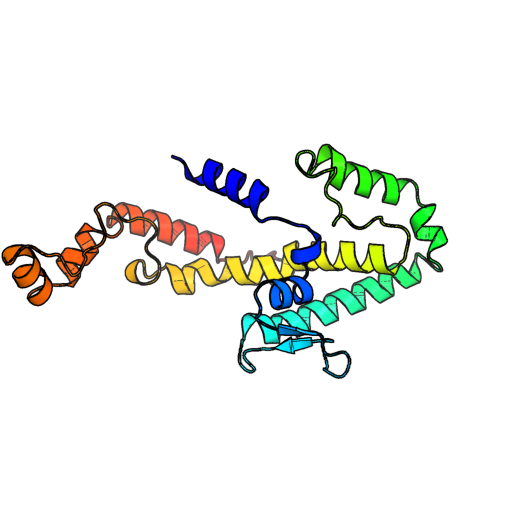98 ? -5.235 15.488 6.042 1.00 98.31 98 HIS A O 1
ATOM 809 N N . ALA A 1 99 ? -3.594 16.730 6.946 1.00 98.31 99 ALA A N 1
ATOM 810 C CA . ALA A 1 99 ? -4.355 17.978 7.034 1.00 98.31 99 ALA A CA 1
ATOM 811 C C . ALA A 1 99 ? -5.099 18.359 5.738 1.00 98.31 99 ALA A C 1
ATOM 813 O O . ALA A 1 99 ? -6.235 18.829 5.809 1.00 98.31 99 ALA A O 1
ATOM 814 N N . ASP A 1 100 ? -4.505 18.098 4.572 1.00 98.50 100 ASP A N 1
ATOM 815 C CA . ASP A 1 100 ? -5.101 18.411 3.264 1.00 98.50 100 ASP A CA 1
ATOM 816 C C . ASP A 1 100 ? -6.371 17.597 2.966 1.00 98.50 100 ASP A C 1
ATOM 818 O O . ASP A 1 100 ? -7.196 18.004 2.155 1.00 98.50 100 ASP A O 1
ATOM 822 N N . LYS A 1 101 ? -6.562 16.470 3.662 1.00 98.44 101 LYS A N 1
ATOM 823 C CA . LYS A 1 101 ? -7.703 15.556 3.510 1.00 98.44 101 LYS A CA 1
ATOM 824 C C . LYS A 1 101 ? -8.542 15.425 4.776 1.00 98.44 101 LYS A C 1
ATOM 826 O O . LYS A 1 101 ? -9.369 14.525 4.889 1.00 98.44 101 LYS A O 1
ATOM 831 N N . LYS A 1 102 ? -8.357 16.317 5.751 1.00 97.88 102 LYS A N 1
ATOM 832 C CA . LYS A 1 102 ? -8.977 16.215 7.083 1.00 97.88 102 LYS A CA 1
ATOM 833 C C . LYS A 1 102 ? -10.514 16.187 7.089 1.00 97.88 102 LYS A C 1
ATOM 835 O O . LYS A 1 102 ? -11.093 15.679 8.046 1.00 97.88 102 LYS A O 1
ATOM 840 N N . ASP A 1 103 ? -11.143 16.758 6.059 1.00 96.94 103 ASP A N 1
ATOM 841 C CA . ASP A 1 103 ? -12.600 16.919 5.938 1.00 96.94 103 ASP A CA 1
ATOM 842 C C . ASP A 1 103 ? -13.250 15.849 5.036 1.00 96.94 103 ASP A C 1
ATOM 844 O O . ASP A 1 103 ? -14.453 15.899 4.780 1.00 96.94 103 ASP A O 1
ATOM 848 N N . GLU A 1 104 ? -12.471 14.881 4.549 1.00 98.06 104 GLU A N 1
ATOM 849 C CA . GLU A 1 104 ? -12.977 13.809 3.695 1.00 98.06 104 GLU A CA 1
ATOM 850 C C . GLU A 1 104 ? -13.950 12.875 4.450 1.00 98.06 104 GLU A C 1
ATOM 852 O O . GLU A 1 104 ? -13.721 12.536 5.615 1.00 98.06 104 GLU A O 1
ATOM 857 N N . PRO A 1 105 ? -15.039 12.405 3.815 1.00 97.31 105 PRO A N 1
ATOM 858 C CA . PRO A 1 105 ? -16.107 11.684 4.512 1.00 97.31 105 PRO A CA 1
ATOM 859 C C . PRO A 1 105 ? -15.771 10.222 4.828 1.00 97.31 105 PRO A C 1
ATOM 861 O O . PRO A 1 105 ? -16.482 9.590 5.606 1.00 97.31 105 PRO A O 1
ATOM 864 N N . TRP A 1 106 ? -14.726 9.670 4.211 1.00 97.12 106 TRP A N 1
ATOM 865 C CA . TRP A 1 106 ? -14.344 8.265 4.355 1.00 97.12 106 TRP A CA 1
ATOM 866 C C . TRP A 1 106 ? -13.484 7.982 5.590 1.00 97.12 106 TRP A C 1
ATOM 868 O O . TRP A 1 106 ? -13.221 6.822 5.898 1.00 97.12 106 TRP A O 1
ATOM 878 N N . TRP A 1 107 ? -13.049 9.012 6.321 1.00 98.06 107 TRP A N 1
ATOM 879 C CA . TRP A 1 107 ? -12.323 8.813 7.572 1.00 98.06 107 TRP A CA 1
ATOM 880 C C . TRP A 1 107 ? -13.186 8.075 8.605 1.00 98.06 107 TRP A C 1
ATOM 882 O O . TRP A 1 107 ? -14.273 8.558 8.941 1.00 98.06 107 TRP A O 1
ATOM 892 N N . PRO A 1 108 ? -12.683 6.981 9.208 1.00 96.69 108 PRO A N 1
ATOM 893 C CA . PRO A 1 108 ? -13.319 6.376 10.371 1.00 96.69 108 PRO A CA 1
ATOM 894 C C . PRO A 1 108 ? -13.579 7.400 11.482 1.00 96.69 108 PRO A C 1
ATOM 896 O O . PRO A 1 108 ? -12.734 8.244 11.799 1.00 96.69 108 PRO A O 1
ATOM 899 N N . VAL A 1 109 ? -14.758 7.322 12.103 1.00 95.00 109 VAL A N 1
ATOM 900 C CA . VAL A 1 109 ? -15.159 8.241 13.185 1.00 95.00 109 VAL A CA 1
ATOM 901 C C . VAL A 1 109 ? -14.484 7.876 14.515 1.00 95.00 109 VAL A C 1
ATOM 903 O O . VAL A 1 109 ? -14.394 8.727 15.395 1.00 95.00 109 VAL A O 1
ATOM 906 N N . LEU A 1 110 ? -13.989 6.639 14.635 1.00 97.50 110 LEU A N 1
ATOM 907 C CA . LEU A 1 110 ? -13.321 6.073 15.809 1.00 97.50 110 LEU A CA 1
ATOM 908 C C . LEU A 1 110 ? -14.176 6.124 17.083 1.00 97.50 110 LEU A C 1
ATOM 910 O O . LEU A 1 110 ? -13.784 6.696 18.095 1.00 97.50 110 LEU A O 1
ATOM 914 N N . LYS A 1 111 ? -15.374 5.536 17.034 1.00 97.31 111 LYS A N 1
ATOM 915 C CA . LYS A 1 111 ? -16.300 5.481 18.181 1.00 97.31 111 LYS A CA 1
ATOM 916 C C . LYS A 1 111 ? -16.554 4.078 18.701 1.00 97.31 111 LYS A C 1
ATOM 918 O O . LYS A 1 111 ? -17.027 3.942 19.822 1.00 97.31 111 LYS A O 1
ATOM 923 N N . THR A 1 112 ? -16.292 3.065 17.890 1.00 98.50 112 THR A N 1
ATOM 924 C CA . THR A 1 112 ? -16.559 1.665 18.216 1.00 98.50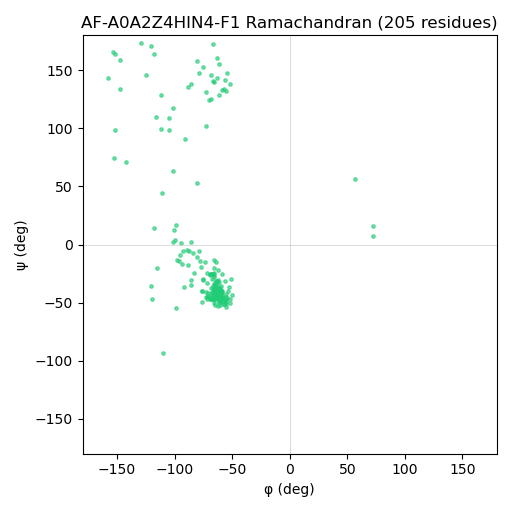 112 THR A CA 1
ATOM 925 C C . THR A 1 112 ? -15.275 0.856 18.236 1.00 98.50 112 THR A C 1
ATOM 927 O O . THR A 1 112 ? -14.242 1.279 17.708 1.00 98.50 112 THR A O 1
ATOM 930 N N . ARG A 1 113 ? -15.332 -0.338 18.829 1.00 98.31 113 ARG A N 1
ATOM 931 C CA . ARG A 1 113 ? -14.207 -1.277 18.758 1.00 98.31 113 ARG A CA 1
ATOM 932 C C . ARG A 1 113 ? -13.922 -1.689 17.324 1.00 98.31 113 ARG A C 1
ATOM 934 O O . ARG A 1 113 ? -12.758 -1.800 16.970 1.00 98.31 113 ARG A O 1
ATOM 941 N N . ASP A 1 114 ? -14.954 -1.843 16.500 1.00 98.25 114 ASP A N 1
ATOM 942 C CA . ASP A 1 114 ? -14.788 -2.191 15.089 1.00 98.25 114 ASP A CA 1
ATOM 943 C C . ASP A 1 114 ? -14.080 -1.074 14.308 1.00 98.25 114 ASP A C 1
ATOM 945 O O . ASP A 1 114 ? -13.202 -1.375 13.501 1.00 98.25 114 ASP A O 1
ATOM 949 N N . ASP A 1 115 ? -14.367 0.203 14.604 1.00 98.12 115 ASP A N 1
ATOM 950 C CA . ASP A 1 115 ? -13.615 1.327 14.026 1.00 98.12 115 ASP A CA 1
ATOM 951 C C . ASP A 1 115 ? -12.129 1.250 14.406 1.00 98.12 115 ASP A C 1
ATOM 953 O O . ASP A 1 115 ? -11.261 1.392 13.547 1.00 98.12 115 ASP A O 1
ATOM 957 N N . LEU A 1 116 ? -11.830 1.020 15.691 1.00 98.69 116 LEU A N 1
ATOM 958 C CA . LEU A 1 116 ? -10.454 0.954 16.189 1.00 98.69 116 LEU A CA 1
ATOM 959 C C . LEU A 1 116 ? -9.702 -0.247 15.610 1.00 98.69 116 LEU A C 1
ATOM 961 O O . LEU A 1 116 ? -8.570 -0.100 15.156 1.00 98.69 116 LEU A O 1
ATOM 965 N N . ILE A 1 117 ? -10.342 -1.416 15.578 1.00 98.75 117 ILE A N 1
ATOM 966 C CA . ILE A 1 117 ? -9.791 -2.626 14.964 1.00 98.75 117 ILE A CA 1
ATOM 967 C C . ILE A 1 117 ? -9.488 -2.359 13.495 1.00 98.75 117 ILE A C 1
ATOM 969 O O . ILE A 1 117 ? -8.397 -2.690 13.039 1.00 98.75 117 ILE A O 1
ATOM 973 N N . HIS A 1 118 ? -10.411 -1.740 12.758 1.00 98.56 118 HIS A N 1
ATOM 974 C CA . HIS A 1 118 ? -10.198 -1.415 11.353 1.00 98.56 118 HIS A CA 1
ATOM 975 C C . HIS A 1 118 ? -9.018 -0.454 11.163 1.00 98.56 118 HIS A C 1
ATOM 977 O O . HIS A 1 118 ? -8.119 -0.761 10.386 1.00 98.56 118 HIS A O 1
ATOM 983 N N . VAL A 1 119 ? -8.971 0.654 11.911 1.00 98.75 119 VAL A N 1
ATOM 984 C CA . VAL A 1 119 ? -7.875 1.635 11.841 1.00 98.75 119 VAL A CA 1
ATOM 985 C C . VAL A 1 119 ? -6.521 0.983 12.117 1.00 98.75 119 VAL A C 1
ATOM 987 O O . VAL A 1 119 ? -5.592 1.144 11.327 1.00 98.75 119 VAL A O 1
ATOM 990 N N . LEU A 1 120 ? -6.406 0.232 13.214 1.00 98.81 120 LEU A N 1
ATOM 991 C CA . LEU A 1 120 ? -5.148 -0.409 13.593 1.00 98.81 120 LEU A CA 1
ATOM 992 C C . LEU A 1 120 ? -4.748 -1.499 12.596 1.00 98.81 120 LEU A C 1
ATOM 994 O O . LEU A 1 120 ? -3.584 -1.562 12.217 1.00 98.81 120 LEU A O 1
ATOM 998 N N . THR A 1 121 ? -5.700 -2.305 12.113 1.00 98.88 121 THR A N 1
ATOM 999 C CA . THR A 1 121 ? -5.429 -3.340 11.099 1.00 98.88 121 THR A CA 1
ATOM 1000 C C . THR A 1 121 ? -4.889 -2.717 9.821 1.00 98.88 121 THR A C 1
ATOM 1002 O O . THR A 1 121 ? -3.879 -3.187 9.308 1.00 98.88 121 THR A O 1
ATOM 1005 N N . THR A 1 122 ? -5.502 -1.634 9.338 1.00 98.81 122 THR A N 1
ATOM 1006 C CA . THR A 1 122 ? -5.034 -0.923 8.143 1.00 98.81 122 THR A CA 1
ATOM 1007 C C . THR A 1 122 ? -3.628 -0.357 8.341 1.00 98.81 122 THR A C 1
ATOM 1009 O O . THR A 1 122 ? -2.770 -0.563 7.488 1.00 98.81 122 THR A O 1
ATOM 1012 N N . ILE A 1 123 ? -3.348 0.295 9.476 1.00 98.75 123 ILE A N 1
ATOM 1013 C CA . ILE A 1 123 ? -2.011 0.842 9.766 1.00 98.75 123 ILE A CA 1
ATOM 1014 C C . ILE A 1 123 ? -0.963 -0.276 9.822 1.00 98.75 123 ILE A C 1
ATOM 1016 O O . ILE A 1 123 ? 0.074 -0.175 9.166 1.00 98.75 123 ILE A O 1
ATOM 1020 N N . THR A 1 124 ? -1.230 -1.351 10.570 1.00 98.81 124 THR A N 1
ATOM 1021 C CA . THR A 1 124 ? -0.307 -2.487 10.688 1.00 98.81 124 THR A CA 1
ATOM 1022 C C . THR A 1 124 ? -0.100 -3.174 9.342 1.00 98.81 124 THR A C 1
ATOM 1024 O O . THR A 1 124 ? 1.038 -3.477 8.997 1.00 98.81 124 THR A O 1
ATOM 1027 N N . TRP A 1 125 ? -1.155 -3.368 8.547 1.00 98.81 125 TRP A N 1
ATOM 1028 C CA . TRP A 1 125 ? -1.071 -3.920 7.192 1.00 98.81 125 TRP A CA 1
ATOM 1029 C C . TRP A 1 125 ? -0.170 -3.082 6.281 1.00 98.81 125 TRP A C 1
ATOM 1031 O O . TRP A 1 125 ? 0.752 -3.627 5.669 1.00 98.81 125 TRP A O 1
ATOM 1041 N N . VAL A 1 126 ? -0.404 -1.765 6.222 1.00 98.69 126 VAL A N 1
ATOM 1042 C CA . VAL A 1 126 ? 0.376 -0.844 5.383 1.00 98.69 126 VAL A CA 1
ATOM 1043 C C . VAL A 1 126 ? 1.849 -0.864 5.789 1.00 98.69 126 VAL A C 1
ATOM 1045 O O . VAL A 1 126 ? 2.721 -0.983 4.930 1.00 98.69 126 VAL A O 1
ATOM 1048 N N . ALA A 1 127 ? 2.125 -0.799 7.094 1.00 98.62 127 ALA A N 1
ATOM 1049 C CA . ALA A 1 127 ? 3.483 -0.745 7.627 1.00 98.62 127 ALA A CA 1
ATOM 1050 C C . ALA A 1 127 ? 4.255 -2.071 7.520 1.00 98.62 127 ALA A C 1
ATOM 1052 O O . ALA A 1 127 ? 5.483 -2.049 7.513 1.00 98.62 127 ALA A O 1
ATOM 1053 N N . SER A 1 128 ? 3.561 -3.211 7.445 1.00 98.62 128 SER A N 1
ATOM 1054 C CA . SER A 1 128 ? 4.183 -4.540 7.394 1.00 98.62 128 SER A CA 1
ATOM 1055 C C . SER A 1 128 ? 4.019 -5.186 6.017 1.00 98.62 128 SER A C 1
ATOM 1057 O O . SER A 1 128 ? 4.830 -4.963 5.121 1.00 98.62 128 SER A O 1
ATOM 1059 N N . ALA A 1 129 ? 2.970 -5.984 5.832 1.00 98.50 129 ALA A N 1
ATOM 1060 C CA . ALA A 1 129 ? 2.790 -6.855 4.683 1.00 98.50 129 ALA A CA 1
ATOM 1061 C C . ALA A 1 129 ? 2.665 -6.095 3.353 1.00 98.50 129 ALA A C 1
ATOM 1063 O O . ALA A 1 129 ? 3.264 -6.520 2.365 1.00 98.50 129 ALA A O 1
ATOM 1064 N N . HIS A 1 130 ? 1.956 -4.959 3.310 1.00 98.50 130 HIS A N 1
ATOM 1065 C CA . HIS A 1 130 ? 1.866 -4.166 2.081 1.00 98.50 130 HIS A CA 1
ATOM 1066 C C . HIS A 1 130 ? 3.226 -3.582 1.695 1.00 98.50 130 HIS A C 1
ATOM 1068 O O . HIS A 1 130 ? 3.674 -3.784 0.566 1.00 98.50 130 HIS A O 1
ATOM 1074 N N . HIS A 1 131 ? 3.907 -2.920 2.641 1.00 98.50 131 HIS A N 1
ATOM 1075 C CA . HIS A 1 131 ? 5.254 -2.394 2.427 1.00 98.50 131 HIS A CA 1
ATOM 1076 C C . HIS A 1 131 ? 6.210 -3.499 1.964 1.00 98.50 131 HIS A C 1
ATOM 1078 O O . HIS A 1 131 ? 6.890 -3.335 0.956 1.00 98.50 131 HIS A O 1
ATOM 1084 N N . ALA A 1 132 ? 6.210 -4.654 2.633 1.00 98.62 132 ALA A N 1
ATOM 1085 C CA . ALA A 1 132 ? 7.048 -5.784 2.257 1.00 98.62 132 ALA A CA 1
ATOM 1086 C C . ALA A 1 132 ? 6.788 -6.251 0.814 1.00 98.62 132 ALA A C 1
ATOM 1088 O O . ALA A 1 132 ? 7.740 -6.442 0.054 1.00 98.62 132 ALA A O 1
ATOM 1089 N N . ALA A 1 133 ? 5.514 -6.365 0.419 1.00 98.44 133 ALA A N 1
ATOM 1090 C CA . ALA A 1 133 ? 5.110 -6.817 -0.910 1.00 98.44 133 ALA A CA 1
ATOM 1091 C C . ALA A 1 133 ? 5.554 -5.876 -2.044 1.00 98.44 133 ALA A C 1
ATOM 1093 O O . ALA A 1 133 ? 5.824 -6.346 -3.149 1.00 98.44 133 ALA A O 1
ATOM 1094 N N . VAL A 1 134 ? 5.643 -4.565 -1.789 1.00 97.81 134 VAL A N 1
ATOM 1095 C CA . VAL A 1 134 ? 6.086 -3.577 -2.793 1.00 97.81 134 VAL A CA 1
ATOM 1096 C C . VAL A 1 134 ? 7.571 -3.219 -2.687 1.00 97.81 134 VAL A C 1
ATOM 1098 O O . VAL A 1 134 ? 8.117 -2.633 -3.620 1.00 97.81 134 VAL A O 1
ATOM 1101 N N . ASN A 1 135 ? 8.236 -3.570 -1.582 1.00 98.25 135 ASN A N 1
ATOM 1102 C CA . ASN A 1 135 ? 9.623 -3.190 -1.319 1.00 98.25 135 ASN A CA 1
ATOM 1103 C C . ASN A 1 135 ? 10.629 -4.302 -1.646 1.00 98.25 135 ASN A C 1
ATOM 1105 O O . ASN A 1 135 ? 11.558 -4.070 -2.419 1.00 98.25 135 ASN A O 1
ATOM 1109 N N . PHE A 1 136 ? 10.469 -5.502 -1.081 1.00 98.19 136 PHE A N 1
ATOM 1110 C CA . PHE A 1 136 ? 11.544 -6.506 -1.079 1.00 98.19 136 PHE A CA 1
ATOM 1111 C C . PHE A 1 136 ? 11.709 -7.276 -2.391 1.00 98.19 136 PHE A C 1
ATOM 1113 O O . PHE A 1 136 ? 12.654 -8.035 -2.509 1.00 98.19 136 PHE A O 1
ATOM 1120 N N . GLY A 1 137 ? 10.822 -7.081 -3.372 1.00 97.75 137 GLY A N 1
ATOM 1121 C CA . GLY A 1 137 ? 10.986 -7.622 -4.729 1.00 97.75 137 GLY A CA 1
ATOM 1122 C C . GLY A 1 137 ? 11.641 -6.648 -5.715 1.00 97.75 137 GLY A C 1
ATOM 1123 O O . GLY A 1 137 ? 11.735 -6.946 -6.910 1.00 97.75 137 GLY A O 1
ATOM 1124 N N . GLN A 1 138 ? 12.024 -5.447 -5.264 1.00 98.25 138 GLN A N 1
ATOM 1125 C CA . GLN A 1 138 ? 12.526 -4.392 -6.145 1.00 98.25 138 GLN A CA 1
ATOM 1126 C C . GLN A 1 138 ? 13.765 -4.832 -6.931 1.00 98.25 138 GLN A C 1
ATOM 1128 O O . GLN A 1 138 ? 13.845 -4.559 -8.128 1.00 98.25 138 GLN A O 1
ATOM 1133 N N . TYR A 1 139 ? 14.726 -5.507 -6.299 1.00 98.06 139 TYR A N 1
ATOM 1134 C CA . TYR A 1 139 ? 15.935 -5.969 -6.978 1.00 98.06 139 TYR A CA 1
ATOM 1135 C C . TYR A 1 139 ? 15.681 -7.204 -7.846 1.00 98.06 139 TYR A C 1
ATOM 1137 O O . TYR A 1 139 ? 16.172 -7.281 -8.969 1.00 98.06 139 TYR A O 1
ATOM 1145 N N . GLU A 1 140 ? 14.875 -8.146 -7.376 1.00 97.62 140 GLU A N 1
ATOM 1146 C CA . GLU A 1 140 ? 14.562 -9.398 -8.064 1.00 97.62 140 GLU A CA 1
ATOM 1147 C C . GLU A 1 140 ? 13.904 -9.132 -9.421 1.00 97.62 140 GLU A C 1
ATOM 1149 O O . GLU A 1 140 ? 14.254 -9.764 -10.419 1.00 97.62 140 GLU A O 1
ATOM 1154 N N . TYR A 1 141 ? 12.994 -8.155 -9.482 1.00 96.81 141 TYR A N 1
ATOM 1155 C CA . TYR A 1 141 ? 12.352 -7.748 -10.732 1.00 96.81 141 TYR A CA 1
ATOM 1156 C C . TYR A 1 141 ? 13.089 -6.608 -11.446 1.00 96.81 141 TYR A C 1
ATOM 1158 O O . TYR A 1 141 ? 13.124 -6.575 -12.678 1.00 96.81 141 TYR A O 1
ATOM 1166 N N . GLY A 1 142 ? 13.660 -5.656 -10.706 1.00 96.25 142 GLY A N 1
ATOM 1167 C CA . GLY A 1 142 ? 14.221 -4.420 -11.258 1.00 96.25 142 GLY A CA 1
ATOM 1168 C C . GLY A 1 142 ? 15.733 -4.412 -11.473 1.00 96.25 142 GLY A C 1
ATOM 1169 O O . GLY A 1 142 ? 16.238 -3.544 -12.186 1.00 96.25 142 GLY A O 1
ATOM 1170 N N . GLY A 1 143 ? 16.464 -5.381 -10.921 1.00 95.56 143 GLY A N 1
ATOM 1171 C CA . GLY A 1 143 ? 17.915 -5.510 -11.078 1.00 95.56 143 GLY A CA 1
ATOM 1172 C C . GLY A 1 143 ? 18.330 -5.822 -12.518 1.00 95.56 143 GLY A C 1
ATOM 1173 O O . GLY A 1 143 ? 19.405 -5.421 -12.967 1.00 95.56 143 GLY A O 1
ATOM 1174 N N . TYR A 1 144 ? 17.443 -6.450 -13.295 1.00 95.19 144 TYR A N 1
ATOM 1175 C CA . TYR A 1 144 ? 17.555 -6.500 -14.749 1.00 95.19 144 TYR A CA 1
ATOM 1176 C C . TYR A 1 144 ? 16.804 -5.316 -15.371 1.00 95.19 144 TYR A C 1
ATOM 1178 O O . TYR A 1 144 ? 15.617 -5.405 -15.678 1.00 95.19 144 TYR A O 1
ATOM 1186 N N . PHE A 1 145 ? 17.505 -4.195 -15.579 1.00 93.25 145 PHE A N 1
ATOM 1187 C CA . PHE A 1 145 ? 16.890 -2.926 -16.002 1.00 93.25 145 PHE A CA 1
ATOM 1188 C C . PHE A 1 145 ? 15.965 -2.991 -17.239 1.00 93.25 145 PHE A C 1
ATOM 1190 O O . PHE A 1 145 ? 15.043 -2.178 -17.285 1.00 93.25 145 PHE A O 1
ATOM 1197 N N . PRO A 1 146 ? 16.137 -3.886 -18.242 1.00 92.88 146 PRO A N 1
ATOM 1198 C CA . PRO A 1 146 ? 15.181 -3.973 -19.347 1.00 92.88 146 PRO A CA 1
ATOM 1199 C C . PRO A 1 146 ? 13.800 -4.479 -18.914 1.00 92.88 146 PRO A C 1
ATOM 1201 O O . PRO A 1 146 ? 12.820 -4.153 -19.574 1.00 92.88 146 PRO A O 1
ATOM 1204 N N . ASN A 1 147 ? 13.709 -5.245 -17.820 1.00 95.69 147 ASN A N 1
ATOM 1205 C CA . ASN A 1 147 ? 12.436 -5.694 -17.250 1.00 95.69 147 ASN A CA 1
ATOM 1206 C C . ASN A 1 147 ? 11.702 -4.566 -16.504 1.00 95.69 147 ASN A C 1
ATOM 1208 O O . ASN A 1 147 ? 10.476 -4.547 -16.477 1.00 95.69 147 ASN A O 1
ATOM 1212 N N . HIS A 1 148 ? 12.438 -3.605 -15.933 1.00 95.50 148 HIS A N 1
ATOM 1213 C CA . HIS A 1 148 ? 11.869 -2.478 -15.190 1.00 95.50 148 HIS A CA 1
ATOM 1214 C C . HIS A 1 148 ? 12.651 -1.166 -15.437 1.00 95.50 148 HIS A C 1
ATOM 1216 O O . HIS A 1 148 ? 13.389 -0.686 -14.566 1.00 95.50 148 HIS A O 1
ATOM 1222 N N . PRO A 1 149 ? 12.544 -0.571 -16.642 1.00 94.88 149 PRO A N 1
ATOM 1223 C CA . PRO A 1 149 ? 13.317 0.613 -17.002 1.00 94.88 149 PRO A CA 1
ATOM 1224 C C . PRO A 1 149 ? 12.835 1.849 -16.232 1.00 94.88 149 PRO A C 1
ATOM 1226 O O . PRO A 1 149 ? 11.679 2.249 -16.319 1.00 94.88 149 PRO A O 1
ATOM 1229 N N . SER A 1 150 ? 13.746 2.515 -15.521 1.00 95.25 150 SER A N 1
ATOM 1230 C CA . SER A 1 150 ? 13.414 3.671 -14.671 1.00 95.25 150 SER A CA 1
ATOM 1231 C C . SER A 1 150 ? 13.273 5.002 -15.425 1.00 95.25 150 SER A C 1
ATOM 1233 O O . SER A 1 150 ? 12.908 6.014 -14.830 1.00 95.25 150 SER A O 1
ATOM 1235 N N . ILE A 1 151 ? 13.660 5.047 -16.703 1.00 94.31 151 ILE A N 1
ATOM 1236 C CA . ILE A 1 151 ? 13.575 6.235 -17.558 1.00 94.31 151 ILE A CA 1
ATOM 1237 C C . ILE A 1 151 ? 13.577 5.840 -19.040 1.00 94.31 151 ILE A C 1
ATOM 1239 O O . ILE A 1 151 ? 14.320 4.946 -19.448 1.00 94.31 151 ILE A O 1
ATOM 1243 N N . ALA A 1 152 ? 12.804 6.574 -19.841 1.00 94.94 152 ALA A N 1
ATOM 1244 C CA . ALA A 1 152 ? 12.961 6.668 -21.289 1.00 94.94 152 ALA A CA 1
ATOM 1245 C C . ALA A 1 152 ? 13.666 7.998 -21.633 1.00 94.94 152 ALA A C 1
ATOM 1247 O O . ALA A 1 152 ? 13.181 9.076 -21.295 1.00 94.94 152 ALA A O 1
ATOM 1248 N N . ARG A 1 153 ? 14.858 7.930 -22.234 1.00 94.62 153 ARG A N 1
ATOM 1249 C CA . ARG A 1 153 ? 15.721 9.073 -22.597 1.00 94.62 153 ARG A CA 1
ATOM 1250 C C . ARG A 1 153 ? 15.343 9.716 -23.927 1.00 94.62 153 ARG A C 1
ATOM 1252 O O . ARG A 1 153 ? 15.674 10.875 -24.160 1.00 94.62 153 ARG A O 1
ATOM 1259 N N . ILE A 1 154 ? 14.694 8.946 -24.788 1.00 91.31 154 ILE A N 1
ATOM 1260 C CA . ILE A 1 154 ? 14.056 9.394 -26.023 1.00 91.31 154 ILE A CA 1
ATOM 1261 C C . ILE A 1 154 ? 12.629 8.847 -26.034 1.00 91.31 154 ILE A C 1
ATOM 1263 O O . ILE A 1 154 ? 12.259 8.066 -25.156 1.00 91.31 154 ILE A O 1
ATOM 1267 N N . ASN A 1 155 ? 11.828 9.255 -27.015 1.00 88.69 155 ASN A N 1
ATOM 1268 C CA . ASN A 1 155 ? 10.502 8.676 -27.192 1.00 88.69 155 ASN A CA 1
ATOM 1269 C C . ASN A 1 155 ? 10.611 7.157 -27.355 1.00 88.69 155 ASN A C 1
ATOM 1271 O O . ASN A 1 155 ? 11.538 6.659 -28.001 1.00 88.69 155 ASN A O 1
ATOM 1275 N N . MET A 1 156 ? 9.655 6.436 -26.766 1.00 85.94 156 MET A N 1
ATOM 1276 C CA . MET A 1 156 ? 9.547 5.003 -26.999 1.00 85.94 156 MET A CA 1
ATOM 1277 C C . MET A 1 156 ? 9.404 4.755 -28.504 1.00 85.94 156 MET A C 1
ATOM 1279 O O . MET A 1 156 ? 8.613 5.448 -29.148 1.00 85.94 156 MET A O 1
ATOM 1283 N N . PRO A 1 157 ? 10.158 3.799 -29.069 1.00 81.38 157 PRO A N 1
ATOM 1284 C CA . PRO A 1 157 ? 9.964 3.385 -30.450 1.00 81.38 157 PRO A CA 1
ATOM 1285 C C . PRO A 1 157 ? 8.502 2.967 -30.659 1.00 81.38 157 PRO A C 1
ATOM 1287 O O . PRO A 1 157 ? 7.952 2.225 -29.846 1.00 81.38 157 PRO A O 1
ATOM 1290 N N . THR A 1 158 ? 7.875 3.462 -31.723 1.00 83.00 158 THR A N 1
ATOM 1291 C CA . THR A 1 158 ? 6.487 3.138 -32.099 1.00 83.00 158 THR A CA 1
ATOM 1292 C C . THR A 1 158 ? 6.474 2.514 -33.486 1.00 83.00 158 THR A C 1
ATOM 1294 O O . THR A 1 158 ? 7.490 2.549 -34.169 1.00 83.00 158 THR A O 1
ATOM 1297 N N . GLU A 1 159 ? 5.341 1.974 -33.931 1.00 79.00 159 GLU A N 1
ATOM 1298 C CA . GLU A 1 159 ? 5.220 1.417 -35.287 1.00 79.00 159 GLU A CA 1
ATOM 1299 C C . GLU A 1 159 ? 5.341 2.483 -36.398 1.00 79.00 159 GLU A C 1
ATOM 1301 O O . GLU A 1 159 ? 5.596 2.133 -37.550 1.00 79.00 159 GLU A O 1
ATOM 1306 N N . ASP A 1 160 ? 5.258 3.775 -36.054 1.00 82.38 160 ASP A N 1
ATOM 1307 C CA . ASP A 1 160 ? 5.406 4.917 -36.967 1.00 82.38 160 ASP A CA 1
ATOM 1308 C C . ASP A 1 160 ? 6.884 5.253 -37.252 1.00 82.38 160 ASP A C 1
ATOM 1310 O O . ASP A 1 160 ? 7.349 6.383 -37.078 1.00 82.38 160 ASP A O 1
ATOM 1314 N N . PHE A 1 161 ? 7.659 4.255 -37.669 1.00 79.00 161 PHE A N 1
ATOM 1315 C CA . PHE A 1 161 ? 9.061 4.434 -38.032 1.00 79.00 161 PHE A CA 1
ATOM 1316 C C . PHE A 1 161 ? 9.226 5.038 -39.431 1.00 79.00 161 PHE A C 1
ATOM 1318 O O . PHE A 1 161 ? 8.495 4.703 -40.368 1.00 79.00 161 PHE A O 1
ATOM 1325 N N . SER A 1 162 ? 10.281 5.837 -39.625 1.00 85.44 162 SER A N 1
ATOM 1326 C CA . SER A 1 162 ? 10.831 6.000 -40.974 1.00 85.44 162 SER A CA 1
ATOM 1327 C C . SER A 1 162 ? 11.328 4.647 -41.508 1.00 85.44 162 SER A C 1
ATOM 1329 O O . SER A 1 162 ? 11.695 3.751 -40.744 1.00 85.44 162 SER A O 1
ATOM 1331 N N . GLU A 1 163 ? 11.383 4.476 -42.832 1.00 86.38 163 GLU A N 1
ATOM 1332 C CA . GLU A 1 163 ? 11.836 3.212 -43.439 1.00 86.38 163 GLU A CA 1
ATOM 1333 C C . GLU A 1 163 ? 13.251 2.807 -42.970 1.00 86.38 163 GLU A C 1
ATOM 1335 O O . GLU A 1 163 ? 13.564 1.622 -42.843 1.00 86.38 163 GLU A O 1
ATOM 1340 N N . GLU A 1 164 ? 14.105 3.791 -42.682 1.00 87.06 164 GLU A N 1
ATOM 1341 C CA . GLU A 1 164 ? 15.466 3.590 -42.180 1.00 87.06 164 GLU A CA 1
ATOM 1342 C C . GLU A 1 164 ? 15.481 3.112 -40.722 1.00 87.06 164 GLU A C 1
ATOM 1344 O O . GLU A 1 164 ? 16.155 2.130 -40.406 1.00 87.06 164 GLU A O 1
ATOM 1349 N N . GLU A 1 165 ? 14.704 3.752 -39.843 1.00 85.44 165 GLU A N 1
ATOM 1350 C CA . GLU A 1 165 ? 14.576 3.349 -38.436 1.00 85.44 165 GLU A CA 1
ATOM 1351 C C . GLU A 1 165 ? 13.950 1.963 -38.303 1.00 85.44 165 GLU A C 1
ATOM 1353 O O . GLU A 1 165 ? 14.397 1.168 -37.477 1.00 85.44 165 GLU A O 1
ATOM 1358 N N . PHE A 1 166 ? 12.976 1.635 -39.157 1.00 86.56 166 PHE A N 1
ATOM 1359 C CA . PHE A 1 166 ? 12.362 0.313 -39.169 1.00 86.56 166 PHE A CA 1
ATOM 1360 C C . PHE A 1 166 ? 13.355 -0.772 -39.592 1.00 86.56 166 PHE A C 1
ATOM 1362 O O . PHE A 1 166 ? 13.451 -1.814 -38.943 1.00 86.56 166 PHE A O 1
ATOM 1369 N N . LYS A 1 167 ? 14.148 -0.526 -40.647 1.00 88.62 167 LYS A N 1
ATOM 1370 C CA . LYS A 1 167 ? 15.219 -1.445 -41.071 1.00 88.62 167 LYS A CA 1
ATOM 1371 C C . LYS A 1 167 ? 16.252 -1.645 -39.968 1.00 88.62 167 LYS A C 1
ATOM 1373 O O . LYS A 1 167 ? 16.686 -2.774 -39.749 1.00 88.62 167 LYS A O 1
ATOM 1378 N N . GLU A 1 168 ? 16.634 -0.579 -39.268 1.00 86.38 168 GLU A N 1
ATOM 1379 C CA . GLU A 1 168 ? 17.583 -0.673 -38.160 1.00 86.38 168 GLU A CA 1
ATOM 1380 C C . GLU A 1 168 ? 16.994 -1.425 -36.962 1.00 86.38 168 GLU A C 1
ATOM 1382 O O . GLU A 1 168 ? 17.665 -2.290 -36.405 1.00 86.38 168 GLU A O 1
ATOM 1387 N N . PHE A 1 169 ? 15.730 -1.174 -36.612 1.00 88.25 169 PHE A N 1
ATOM 1388 C CA . PHE A 1 169 ? 15.032 -1.911 -35.562 1.00 88.25 169 PHE A CA 1
ATOM 1389 C C . PHE A 1 169 ? 14.912 -3.404 -35.889 1.00 88.25 169 PHE A C 1
ATOM 1391 O O . PHE A 1 169 ? 15.217 -4.227 -35.036 1.00 88.25 169 PHE A O 1
ATOM 1398 N N . LEU A 1 170 ? 14.542 -3.776 -37.120 1.00 89.62 170 LEU A N 1
ATOM 1399 C CA . LEU A 1 170 ? 14.491 -5.184 -37.536 1.00 89.62 170 LEU A CA 1
ATOM 1400 C C . LEU A 1 170 ? 15.869 -5.853 -37.518 1.00 89.62 170 LEU A C 1
ATOM 1402 O O . LEU A 1 170 ? 15.974 -7.054 -37.273 1.00 89.62 170 LEU A O 1
ATOM 1406 N N . ARG A 1 171 ? 16.930 -5.090 -37.799 1.00 92.75 171 ARG A N 1
ATOM 1407 C CA . ARG A 1 171 ? 18.305 -5.592 -37.793 1.00 92.75 171 ARG A CA 1
ATOM 1408 C C . ARG A 1 171 ? 18.851 -5.764 -36.375 1.00 92.75 171 ARG A C 1
ATOM 1410 O O . ARG A 1 171 ? 19.605 -6.709 -36.150 1.00 92.75 171 ARG A O 1
ATOM 1417 N N . LYS A 1 172 ? 18.536 -4.827 -35.475 1.00 93.25 172 LYS A N 1
ATOM 1418 C CA . LYS A 1 172 ? 19.084 -4.707 -34.116 1.00 93.25 172 LYS A CA 1
ATOM 1419 C C . LYS A 1 172 ? 18.106 -4.007 -33.156 1.00 93.25 172 LYS A C 1
ATOM 1421 O O . LYS A 1 172 ? 18.311 -2.843 -32.788 1.00 93.25 172 LYS A O 1
ATOM 1426 N N . PRO A 1 173 ? 17.036 -4.689 -32.727 1.00 90.75 173 PRO A N 1
ATOM 1427 C CA . PRO A 1 173 ? 16.033 -4.087 -31.851 1.00 90.75 173 PRO A CA 1
ATOM 1428 C C . PRO A 1 173 ? 16.615 -3.680 -30.488 1.00 90.75 173 PRO A C 1
ATOM 1430 O O . PRO A 1 173 ? 16.203 -2.672 -29.911 1.00 90.75 173 PRO A O 1
ATOM 1433 N N . GLU A 1 174 ? 17.619 -4.408 -29.996 1.00 92.56 174 GLU A N 1
ATOM 1434 C CA . GLU A 1 174 ? 18.320 -4.120 -28.748 1.00 92.56 174 GLU A CA 1
ATOM 1435 C C . GLU A 1 174 ? 19.026 -2.760 -28.768 1.00 92.56 174 GLU A C 1
ATOM 1437 O O . GLU A 1 174 ? 18.902 -2.003 -27.808 1.00 92.56 174 GLU A O 1
ATOM 1442 N N . ASP A 1 175 ? 19.692 -2.392 -29.868 1.00 91.06 175 ASP A N 1
ATOM 1443 C CA . ASP A 1 175 ? 20.388 -1.103 -29.978 1.00 91.06 175 ASP A CA 1
ATOM 1444 C C . ASP A 1 175 ? 19.377 0.056 -29.934 1.00 91.06 175 ASP A C 1
ATOM 1446 O O . ASP A 1 175 ? 19.644 1.106 -29.342 1.00 91.06 175 ASP A O 1
ATOM 1450 N N . THR A 1 176 ? 18.193 -0.132 -30.521 1.00 88.69 176 THR A N 1
ATOM 1451 C CA . THR A 1 176 ? 17.099 0.848 -30.485 1.00 88.69 176 THR A CA 1
ATOM 1452 C C . THR A 1 176 ? 16.516 0.992 -29.079 1.00 88.69 176 THR A C 1
ATOM 1454 O O . THR A 1 176 ? 16.381 2.114 -28.582 1.00 88.69 176 THR A O 1
ATOM 1457 N N . LEU A 1 177 ? 16.237 -0.118 -28.390 1.00 90.94 177 LEU A N 1
ATOM 1458 C CA . LEU A 1 177 ? 15.732 -0.088 -27.015 1.00 90.94 177 LEU A CA 1
ATOM 1459 C C . LEU A 1 177 ? 16.766 0.484 -26.038 1.00 90.94 177 LEU A C 1
ATOM 1461 O O . LEU A 1 177 ? 16.410 1.306 -25.201 1.00 90.94 177 LEU A O 1
ATOM 1465 N N . LEU A 1 178 ? 18.053 0.154 -26.177 1.00 92.62 178 LEU A N 1
ATOM 1466 C CA . LEU A 1 178 ? 19.129 0.677 -25.324 1.00 92.62 178 LEU A CA 1
ATOM 1467 C C . LEU A 1 178 ? 19.358 2.187 -25.492 1.00 92.62 178 LEU A C 1
ATOM 1469 O O . LEU A 1 178 ? 19.787 2.855 -24.546 1.00 92.62 178 LEU A O 1
ATOM 1473 N N . LYS A 1 179 ? 19.060 2.756 -26.668 1.00 91.44 179 LYS A N 1
ATOM 1474 C CA . LYS A 1 179 ? 19.037 4.219 -26.858 1.00 91.44 179 LYS A CA 1
ATOM 1475 C C . LYS A 1 179 ? 17.911 4.869 -26.049 1.00 91.44 179 LYS A C 1
ATOM 1477 O O . LYS A 1 179 ? 18.125 5.943 -25.488 1.00 91.44 179 LYS A O 1
ATOM 1482 N N . CYS A 1 180 ? 16.754 4.210 -25.965 1.00 92.88 180 CYS A N 1
ATOM 1483 C CA . CYS A 1 180 ? 15.597 4.671 -25.203 1.00 92.88 180 CYS A CA 1
ATOM 1484 C C . CYS A 1 180 ? 15.757 4.471 -23.693 1.00 92.88 180 CYS A C 1
ATOM 1486 O O . CYS A 1 180 ? 15.584 5.408 -22.926 1.00 92.88 180 CYS A O 1
ATOM 1488 N N . PHE A 1 181 ? 16.141 3.282 -23.257 1.00 95.38 181 PHE A N 1
ATOM 1489 C CA . PHE A 1 181 ? 16.273 2.901 -21.854 1.00 95.38 181 PHE A CA 1
ATOM 1490 C C . PHE A 1 181 ? 17.403 3.647 -21.124 1.00 95.38 181 PHE A C 1
ATOM 1492 O O . PHE A 1 181 ? 18.165 4.396 -21.757 1.00 95.38 181 PHE A O 1
ATOM 1499 N N . PRO A 1 182 ? 17.525 3.491 -19.786 1.00 96.75 182 PRO A N 1
ATOM 1500 C CA . PRO A 1 182 ? 18.552 4.179 -19.014 1.00 96.75 182 PRO A CA 1
ATOM 1501 C C . PRO A 1 182 ? 19.958 3.921 -19.573 1.00 96.75 182 PRO A C 1
ATOM 1503 O O . PRO A 1 182 ? 20.260 2.844 -20.086 1.00 96.75 182 PRO A O 1
ATOM 1506 N N . SER A 1 183 ? 20.852 4.906 -19.457 1.00 96.06 183 SER A N 1
ATOM 1507 C CA . SER A 1 183 ? 22.272 4.677 -19.743 1.00 96.06 183 SER A CA 1
ATOM 1508 C C . SER A 1 183 ? 22.858 3.651 -18.767 1.00 96.06 183 SER A C 1
ATOM 1510 O O . SER A 1 183 ? 22.332 3.471 -17.669 1.00 96.06 183 SER A O 1
ATOM 1512 N N . GLN A 1 184 ? 23.993 3.035 -19.108 1.00 95.06 184 GLN A N 1
ATOM 1513 C CA . GLN A 1 184 ? 24.656 2.070 -18.217 1.00 95.06 184 GLN A CA 1
ATOM 1514 C C . GLN A 1 184 ? 24.922 2.647 -16.817 1.00 95.06 184 GLN A C 1
ATOM 1516 O O . GLN A 1 184 ? 24.697 1.973 -15.819 1.00 95.06 184 GLN A O 1
ATOM 1521 N N . LEU A 1 185 ? 25.332 3.919 -16.731 1.00 96.75 185 LEU A N 1
ATOM 1522 C CA . LEU A 1 185 ? 25.573 4.586 -15.450 1.00 96.75 185 LEU A CA 1
ATOM 1523 C C . LEU A 1 185 ? 24.274 4.822 -14.659 1.00 96.75 185 LEU A C 1
ATOM 1525 O O . LEU A 1 185 ? 24.269 4.693 -13.437 1.00 96.75 185 LEU A O 1
ATOM 1529 N N . GLN A 1 186 ? 23.175 5.162 -15.339 1.00 96.50 186 GLN A N 1
ATOM 1530 C CA . GLN A 1 186 ? 21.865 5.326 -14.700 1.00 96.50 186 GLN A CA 1
ATOM 1531 C C . GLN A 1 186 ? 21.322 3.984 -14.202 1.00 96.50 186 GLN A C 1
ATOM 1533 O O . GLN A 1 186 ? 20.906 3.897 -13.049 1.00 96.50 186 GLN A O 1
ATOM 1538 N N . ALA A 1 187 ? 21.383 2.945 -15.039 1.00 96.75 187 ALA A N 1
ATOM 1539 C CA . ALA A 1 187 ? 20.961 1.594 -14.689 1.00 96.75 187 ALA A CA 1
ATOM 1540 C C . ALA A 1 187 ? 21.762 1.049 -13.499 1.00 96.75 187 ALA A C 1
ATOM 1542 O O . ALA A 1 187 ? 21.164 0.565 -12.543 1.00 96.75 187 ALA A O 1
ATOM 1543 N N . LEU A 1 188 ? 23.093 1.203 -13.506 1.00 96.81 188 LEU A N 1
ATOM 1544 C CA . LEU A 1 188 ? 23.954 0.785 -12.396 1.00 96.81 188 LEU A CA 1
ATOM 1545 C C . LEU A 1 188 ? 23.578 1.496 -11.091 1.00 96.81 188 LEU A C 1
ATOM 1547 O O . LEU A 1 188 ? 23.469 0.856 -10.050 1.00 96.81 188 LEU A O 1
ATOM 1551 N N . ARG A 1 189 ? 23.346 2.814 -11.148 1.00 97.69 189 ARG A N 1
ATOM 1552 C CA . ARG A 1 189 ? 22.963 3.595 -9.968 1.00 97.69 189 ARG A CA 1
ATOM 1553 C C . ARG A 1 189 ? 21.631 3.135 -9.384 1.00 97.69 189 ARG A C 1
ATOM 1555 O O . ARG A 1 189 ? 21.531 3.010 -8.171 1.00 97.69 189 ARG A O 1
ATOM 1562 N N . VAL A 1 190 ? 20.622 2.917 -10.228 1.00 97.44 190 VAL A N 1
ATOM 1563 C CA . VAL A 1 190 ? 19.304 2.448 -9.777 1.00 97.44 190 VAL A CA 1
ATOM 1564 C C . VAL A 1 190 ? 19.415 1.035 -9.219 1.00 97.44 190 VAL A C 1
ATOM 1566 O O . VAL A 1 190 ? 18.986 0.810 -8.099 1.00 97.44 190 VAL A O 1
ATOM 1569 N N . THR A 1 191 ? 20.074 0.123 -9.934 1.00 97.19 191 THR A N 1
ATOM 1570 C CA . THR A 1 191 ? 20.253 -1.276 -9.508 1.00 97.19 191 THR A CA 1
ATOM 1571 C C . THR A 1 191 ? 20.908 -1.373 -8.129 1.00 97.19 191 THR A C 1
ATOM 1573 O O . THR A 1 191 ? 20.402 -2.089 -7.274 1.00 97.19 191 THR A O 1
ATOM 1576 N N . ALA A 1 192 ? 21.964 -0.590 -7.874 1.00 97.81 192 ALA A N 1
ATOM 1577 C CA . ALA A 1 192 ? 22.617 -0.549 -6.563 1.00 97.81 192 ALA A CA 1
ATOM 1578 C C . ALA A 1 192 ? 21.691 -0.032 -5.445 1.00 97.81 192 ALA A C 1
ATOM 1580 O O . ALA A 1 192 ? 21.783 -0.481 -4.309 1.00 97.81 192 ALA A O 1
ATOM 1581 N N . ILE A 1 193 ? 20.788 0.909 -5.749 1.00 98.12 193 ILE A N 1
ATOM 1582 C CA . ILE A 1 193 ? 19.784 1.379 -4.784 1.00 98.12 193 ILE A CA 1
ATOM 1583 C C . ILE A 1 193 ? 18.753 0.280 -4.517 1.00 98.12 193 ILE A C 1
ATOM 1585 O O . ILE A 1 193 ? 18.463 0.008 -3.356 1.00 98.12 193 ILE A O 1
ATOM 1589 N N . LEU A 1 194 ? 18.226 -0.367 -5.563 1.00 98.12 194 LEU A N 1
ATOM 1590 C CA . LEU A 1 194 ? 17.237 -1.440 -5.411 1.00 98.12 194 LEU A CA 1
ATOM 1591 C C . LEU A 1 194 ? 17.805 -2.614 -4.602 1.00 98.12 194 LEU A C 1
ATOM 1593 O O . LEU A 1 194 ? 17.088 -3.171 -3.779 1.00 98.12 194 LEU A O 1
ATOM 1597 N N . GLU A 1 195 ? 19.087 -2.947 -4.781 1.00 97.94 195 GLU A N 1
ATOM 1598 C CA . GLU A 1 195 ? 19.777 -3.998 -4.016 1.00 97.94 195 GLU A CA 1
ATOM 1599 C C . GLU A 1 195 ? 19.765 -3.699 -2.513 1.00 97.94 195 GLU A C 1
ATOM 1601 O O . GLU A 1 195 ? 19.395 -4.547 -1.701 1.00 97.94 195 GLU A O 1
ATOM 1606 N N . ILE A 1 196 ? 20.106 -2.460 -2.145 1.00 98.06 196 ILE A N 1
ATOM 1607 C CA . ILE A 1 196 ? 20.111 -2.017 -0.747 1.00 98.06 196 ILE A CA 1
ATOM 1608 C C . ILE A 1 196 ? 18.691 -2.036 -0.174 1.00 98.06 196 ILE A C 1
ATOM 1610 O O . ILE A 1 196 ? 18.492 -2.535 0.928 1.00 98.06 196 ILE A O 1
ATOM 1614 N N . LEU A 1 197 ? 17.706 -1.514 -0.912 1.00 98.06 197 LEU A N 1
ATOM 1615 C CA . LEU A 1 197 ? 16.316 -1.429 -0.445 1.00 98.06 197 LEU A CA 1
ATOM 1616 C C . LEU A 1 197 ? 15.629 -2.797 -0.335 1.00 98.06 197 LEU A C 1
ATOM 1618 O O . LEU A 1 197 ? 14.700 -2.936 0.454 1.00 98.06 197 LEU A O 1
ATOM 1622 N N . SER A 1 198 ? 16.083 -3.797 -1.095 1.00 98.19 198 SER A N 1
ATOM 1623 C CA . SER A 1 198 ? 15.533 -5.164 -1.061 1.00 98.19 198 SER A CA 1
ATOM 1624 C C . SER A 1 198 ? 16.219 -6.058 -0.023 1.00 98.19 198 SER A C 1
ATOM 1626 O O . SER A 1 198 ? 15.812 -7.196 0.181 1.00 98.19 198 SER A O 1
ATOM 1628 N N . SER A 1 199 ? 17.266 -5.565 0.641 1.00 97.38 199 SER A N 1
ATOM 1629 C CA . SER A 1 199 ? 18.006 -6.331 1.640 1.00 97.38 199 SER A CA 1
ATOM 1630 C C . SER A 1 199 ? 17.354 -6.228 3.019 1.00 97.38 199 SER A C 1
ATOM 1632 O O . SER A 1 199 ? 16.993 -5.141 3.466 1.00 97.38 199 SER A O 1
ATOM 1634 N N . HIS A 1 200 ? 17.279 -7.349 3.734 1.00 97.50 200 HIS A N 1
ATOM 1635 C CA . HIS A 1 200 ? 16.860 -7.371 5.135 1.00 97.50 200 HIS A CA 1
ATOM 1636 C C . HIS A 1 200 ? 18.052 -7.161 6.072 1.00 97.50 200 HIS A C 1
ATOM 1638 O O . HIS A 1 200 ? 19.112 -7.771 5.901 1.00 97.50 200 HIS A O 1
ATOM 1644 N N . SER A 1 201 ? 17.865 -6.315 7.086 1.00 96.81 201 SER A N 1
ATOM 1645 C CA . SER A 1 201 ? 18.837 -6.159 8.170 1.00 96.81 201 SER A CA 1
ATOM 1646 C C . SER A 1 201 ? 18.982 -7.476 8.949 1.00 96.81 201 SER A C 1
ATOM 1648 O O . SER A 1 201 ? 17.982 -8.162 9.164 1.00 96.81 201 SER A O 1
ATOM 1650 N N . PRO A 1 202 ? 20.187 -7.844 9.427 1.00 96.75 202 PRO A N 1
ATOM 1651 C CA . PRO A 1 202 ? 20.337 -8.983 10.334 1.00 96.75 202 PRO A CA 1
ATOM 1652 C C . PRO A 1 202 ? 19.596 -8.790 11.667 1.00 96.75 202 PRO A C 1
ATOM 1654 O O . PRO A 1 202 ? 19.279 -9.779 12.322 1.00 96.75 202 PRO A O 1
ATOM 1657 N N . ASP A 1 203 ? 19.313 -7.539 12.036 1.00 97.62 203 ASP A N 1
ATOM 1658 C CA . ASP A 1 203 ? 18.598 -7.163 13.259 1.00 97.62 203 ASP A CA 1
ATOM 1659 C C . ASP A 1 203 ? 17.102 -6.876 13.001 1.00 97.62 203 ASP A C 1
ATOM 1661 O O . ASP A 1 203 ? 16.460 -6.209 13.806 1.00 97.62 203 ASP A O 1
ATOM 1665 N N . GLU A 1 204 ? 16.556 -7.304 11.857 1.00 97.31 204 GLU A N 1
ATOM 1666 C CA . GLU A 1 204 ? 15.147 -7.082 11.505 1.00 97.31 204 GLU A CA 1
ATOM 1667 C C . GLU A 1 204 ? 14.183 -7.825 12.447 1.00 97.31 204 GLU A C 1
ATOM 1669 O O . GLU A 1 204 ? 14.400 -8.993 12.785 1.00 97.31 204 GLU A O 1
ATOM 1674 N N . GLU A 1 205 ? 13.079 -7.166 12.808 1.00 97.56 205 GLU A N 1
ATOM 1675 C CA . GLU A 1 205 ? 11.980 -7.759 13.575 1.00 97.56 205 GLU A CA 1
ATOM 1676 C C . GLU A 1 205 ? 10.793 -8.031 12.642 1.00 97.56 205 GLU A C 1
ATOM 1678 O O . GLU A 1 205 ? 10.121 -7.119 12.161 1.00 97.56 205 GLU A O 1
ATOM 1683 N N . TYR A 1 206 ? 10.540 -9.310 12.365 1.00 97.06 206 TYR A N 1
ATOM 1684 C CA . TYR A 1 206 ? 9.439 -9.735 11.499 1.00 97.06 206 TYR A CA 1
ATOM 1685 C C . TYR A 1 206 ? 8.103 -9.756 12.251 1.00 97.06 206 TYR A C 1
ATOM 1687 O O . TYR A 1 206 ? 8.072 -9.853 13.479 1.00 97.06 206 TYR A O 1
ATOM 1695 N N . LEU A 1 207 ? 7.013 -9.681 11.478 1.00 92.69 207 LEU A N 1
ATOM 1696 C CA . LEU A 1 207 ? 5.634 -9.782 11.964 1.00 92.69 207 LEU A CA 1
ATOM 1697 C C . LEU A 1 207 ? 5.369 -11.094 12.722 1.00 92.69 207 LEU A C 1
ATOM 1699 O O . LEU A 1 207 ? 5.836 -12.156 12.245 1.00 92.69 207 LEU A O 1
#

Mean predicted aligned error: 3.78 Å